Protein 7KCJ (pdb70)

Sequence (360 aa):
THHALRDKWFVSFLPLLTADMVNTDYKGNWQLAAQERTQKLDWITSVEELWSTMNSLPKVHQLGMGSTLIFARNNKEPPSYEAYPNGSRIMINLLKPPTTDAGLELVLAVVMGETAAEKASDGKPVCDVLRIAARPSREHSEQIRVEVWLSDSTRSHAVAEFLAEAMRAKGLAANSYNIAEASFDTHALRDKWFVSFLPLLTADMVNTDYKGNWQLAAQERTQKLDWITSVEELWSTMNSLPKVHQLGMGSTLIFARNNKEPPSYEAYPNGSRIMINLLKPPTTDAGLELVLAVVMGETAPVCDVLRIAARPSREHSEQIRVEVWLSDSTRSHHAVAEFLAEAMRAKGLAANSYNIAEASFD

Foldseek 3Di:
DAWWPAKKWKKKFAADDQVCCCPVVVVDPVVVRQVRIGTDGIDTGPVSVVVVCVVDDHLLPRDARMKIKIFHPDRGDDDLVVAPQKWKKKKKFQAPPSLVVLVVLVCCCQTNDVNVCVQQVRDHFFGMKMKGNDADPVGSRMIMIMTMGSHHVSVVSNQVVSVVVSVVVVDDPVRMDMDIGGPD/DFWFPAKKWKKKAAADDDVCCCPVVVVDVQVVRQVRIGTDGIGTGNVSVVVVCVVDDHQLPRDQRMKIKIFGPDRGPDDLVLAPAKWKKKKKFQAPPCSVLVVSQVCCVQGPDDVHFFGMWMKHNDADPVGSSMIMIMTIGNHHVCQVVVQVVSVVSCVVSDDDPVGMDMDIGGDD

B-factor: mean 41.9, std 10.59, range [23.7, 97.08]

Organism: Leishmania major (NCBI:txid5664)

Nearest PDB structures (foldseek):
  7kcj-assembly3_A  TM=1.005E+00  e=1.047E-41  Leishmania major
  7kcj-assembly3_B  TM=9.544E-01  e=2.339E-35  Leishmania major
  6o7y-assembly1_A  TM=8.662E-01  e=1.809E-22  Trypanosoma cruzi
  6o7z-assembly1_A  TM=8.715E-01  e=2.184E-22  Trypanosoma cruzi
  6o80-assembly1_A  TM=8.673E-01  e=5.959E-22  Trypanosoma cruzi

Solvent-accessible surface area: 17039 Å² total; per-residue (Å²): 123,100,39,7,25,80,84,0,13,0,10,1,27,4,31,30,8,53,52,3,0,88,110,86,26,180,37,69,113,144,70,0,22,79,85,15,16,1,75,17,83,59,4,68,30,32,117,77,6,98,74,21,26,134,80,15,33,136,11,29,14,6,2,33,41,4,22,0,7,0,3,68,79,60,94,92,52,22,55,88,154,66,30,125,107,14,13,44,0,20,2,27,0,31,80,67,96,2,8,74,20,0,17,86,26,1,2,43,10,2,0,9,78,70,28,1,95,156,12,14,128,52,143,40,20,10,17,3,0,54,1,23,1,94,5,31,99,135,55,22,56,32,4,77,0,13,0,4,0,35,40,48,108,96,10,129,48,6,8,71,65,2,17,105,20,2,143,93,92,69,23,54,95,108,2,29,74,47,48,88,40,61,22,166,133,70,38,8,89,76,94,4,7,0,10,3,26,4,26,25,7,51,58,4,0,87,107,84,28,185,35,67,125,130,69,0,11,75,85,21,8,1,70,17,81,62,4,68,27,31,135,77,0,74,75,21,31,125,86,17,30,114,8,24,26,5,3,73,30,4,23,0,4,0,3,40,87,59,108,95,39,21,59,97,152,68,25,136,94,14,12,40,0,35,0,28,0,29,81,39,106,2,9,43,26,0,14,83,27,1,1,36,36,23,2,15,83,118,121,114,13,19,29,2,0,64,0,6,2,77,33,49,237,139,58,45,21,27,4,58,0,9,0,5,0,46,32,33,110,120,13,129,65,28,10,84,115,3,21,96,18,0,135,84,97,64,25,60,95,107,2,33,68,48,40,88,31,87,33,95

Secondary structure (DSSP, 8-state):
--EEEEEEEEEEE-PPPHHHHHHHSTT-HHHHHHHH-EEEEEEEEHHHHHHHHHTS--GGGS-TT-EEEEEET--SPP-GGG-TT-EEEEEEE-STTHHHHHHHHHHHHHHBHHHHHHHSTTS--EEEEEEEE---SS-TT-EEEEEEES-GGGHHHHHHHHHHHHHHTT--GGGEEEEEE---/--EEEEEEEEEEE-PPPHHHHHHHSTT-HHHHHHHHSEEEEEEEEHHHHHHHHHTS--GGGS-TT-EEEEEET--SPP-GGG-TT-EEEEEEE-STTHHHHHHHHHHHHHHB-----EEEEEEEE---SS-TT-EEEEEEES-GGGHHHHHHHHHHHHHHHT--GGGEEEEEE---

InterPro domains:
  IPR001040 Translation Initiation factor eIF- 4e [PF01652] (12-170)
  IPR023398 Translation Initiation factor eIF- 4e-like [G3DSA:3.30.760.10] (1-191)
  IPR023398 Translation Initiation factor eIF- 4e-like [SSF55418] (6-192)

Structure (mmCIF, N/CA/C/O backbone):
data_7KCJ
#
_entry.id   7KCJ
#
_cell.length_a   61.89
_cell.length_b   61.89
_cell.length_c   173.03
_cell.angle_alpha   90
_cell.angle_beta   90
_cell.angle_gamma   120
#
_symmetry.space_group_name_H-M   'P 32 2 1'
#
loop_
_entity.id
_entity.type
_entity.pdbx_description
1 polymer 'Eukaryotic translation initiation factor 4E type 5'
2 water water
#
loop_
_atom_site.group_PDB
_atom_site.id
_atom_site.type_symbol
_atom_site.label_atom_id
_atom_site.label_alt_id
_atom_site.label_comp_id
_atom_site.label_asym_id
_atom_site.label_entity_id
_atom_site.label_seq_id
_atom_site.pdbx_PDB_ins_code
_atom_site.Cartn_x
_atom_site.Cartn_y
_atom_site.Cartn_z
_atom_site.occupancy
_atom_site.B_iso_or_equiv
_atom_site.auth_seq_id
_atom_site.auth_comp_id
_atom_site.auth_asym_id
_atom_site.auth_atom_id
_atom_site.pdbx_PDB_model_num
ATOM 1 N N . THR A 1 11 ? -26.378 10.912 -10.836 1 60.11 9 THR A N 1
ATOM 2 C CA . THR A 1 11 ? -26.495 9.551 -11.37 1 60.24 9 THR A CA 1
ATOM 3 C C . THR A 1 11 ? -25.561 9.41 -12.561 1 59.36 9 THR A C 1
ATOM 4 O O . THR A 1 11 ? -26.005 9.261 -13.703 1 59.8 9 THR A O 1
ATOM 6 N N . HIS A 1 12 ? -24.256 9.496 -12.279 1 57.75 10 HIS A N 1
ATOM 7 C CA A HIS A 1 12 ? -23.211 9.414 -13.293 0.5 57.35 10 HIS A CA 1
ATOM 8 C CA B HIS A 1 12 ? -23.213 9.404 -13.295 0.5 57.21 10 HIS A CA 1
ATOM 9 C C . HIS A 1 12 ? -21.916 8.788 -12.718 1 56.2 10 HIS A C 1
ATOM 10 O O . HIS A 1 12 ? -21.87 8.419 -11.541 1 56.33 10 HIS A O 1
ATOM 23 N N . ALA A 1 13 ? -20.891 8.593 -13.559 1 53.79 11 ALA A N 1
ATOM 24 C CA . ALA A 1 13 ? -19.647 7.962 -13.156 1 51.92 11 ALA A CA 1
ATOM 25 C C . ALA A 1 13 ? -18.5 8.956 -12.903 1 49.7 11 ALA A C 1
ATOM 26 O O . ALA A 1 13 ? -18.54 10.092 -13.364 1 49.56 11 ALA A O 1
ATOM 28 N N . LEU A 1 14 ? -17.491 8.526 -12.138 1 47.71 12 LEU A N 1
ATOM 29 C CA . LEU A 1 14 ? -16.296 9.322 -11.903 1 46.25 12 LEU A CA 1
ATOM 30 C C . LEU A 1 14 ? -15.228 8.817 -12.859 1 45.93 12 LEU A C 1
ATOM 31 O O . LEU A 1 14 ? -15.248 7.631 -13.223 1 46.38 12 LEU A O 1
ATOM 36 N N . ARG A 1 15 ? -14.26 9.685 -13.214 1 44.73 13 ARG A N 1
ATOM 37 C CA . ARG A 1 15 ? -13.156 9.24 -14.057 1 43.91 13 ARG A CA 1
ATOM 38 C C . ARG A 1 15 ? -12.211 8.4 -13.178 1 43.11 13 ARG A C 1
ATOM 39 O O . ARG A 1 15 ? -11.896 8.785 -12.046 1 42.77 13 ARG A O 1
ATOM 47 N N . ASP A 1 16 ? -11.855 7.197 -13.639 1 43.06 14 ASP A N 1
ATOM 48 C CA . ASP A 1 16 ? -11.007 6.274 -12.852 1 43.14 14 ASP A CA 1
ATOM 49 C C . ASP A 1 16 ? -11.626 6.036 -11.427 1 41.52 14 ASP A C 1
ATOM 50 O O . ASP A 1 16 ? -12.801 6.323 -11.25 1 41.81 14 ASP A O 1
ATOM 55 N N . LYS A 1 17 ? -10.87 5.594 -10.43 1 40.03 15 LYS A N 1
ATOM 56 C CA . LYS A 1 17 ? -11.397 5.447 -9.067 1 38.84 15 LYS A CA 1
ATOM 57 C C . LYS A 1 17 ? -10.622 6.363 -8.128 1 37.75 15 LYS A C 1
ATOM 58 O O . LYS A 1 17 ? -9.47 6.708 -8.398 1 38.5 15 LYS A O 1
ATOM 64 N N . TRP A 1 18 ? -11.254 6.765 -7.028 1 35.73 16 TRP A N 1
ATOM 65 C CA . TRP A 1 18 ? -10.649 7.65 -6.047 1 34.45 16 TRP A CA 1
ATOM 66 C C . TRP A 1 18 ? -10.728 6.984 -4.68 1 33.93 16 TRP A C 1
ATOM 67 O O . TRP A 1 18 ? -11.777 6.448 -4.334 1 34.32 16 TRP A O 1
ATOM 78 N N . PHE A 1 19 ? -9.631 6.985 -3.916 1 32.82 17 PHE A N 1
ATOM 79 C CA . PHE A 1 19 ? -9.647 6.43 -2.569 1 32.93 17 PHE A CA 1
ATOM 80 C C . PHE A 1 19 ? -9.92 7.538 -1.557 1 32.57 17 PHE A C 1
ATOM 81 O O . PHE A 1 19 ? -9.281 8.589 -1.591 1 32.99 17 PHE A O 1
ATOM 89 N N . VAL A 1 20 ? -10.861 7.294 -0.65 1 31.91 18 VAL A N 1
ATOM 90 C CA . VAL A 1 20 ? -11.266 8.274 0.352 1 32.17 18 VAL A CA 1
ATOM 91 C C . VAL A 1 20 ? -10.688 7.888 1.712 1 32.47 18 VAL A C 1
ATOM 92 O O . VAL A 1 20 ? -10.75 6.724 2.112 1 32.64 18 VAL A O 1
ATOM 96 N N . SER A 1 21 ? -10.101 8.85 2.402 1 32.1 19 SER A N 1
ATOM 97 C CA . SER A 1 21 ? -9.546 8.624 3.73 1 32.21 19 SER A CA 1
ATOM 98 C C . SER A 1 21 ? -9.732 9.862 4.601 1 31.48 19 SER A C 1
ATOM 99 O O . SER A 1 21 ? -9.866 10.979 4.095 1 30.77 19 SER A O 1
ATOM 102 N N . PHE A 1 22 ? -9.76 9.666 5.909 1 31.13 20 PHE A N 1
ATOM 103 C CA . PHE A 1 22 ? -9.978 10.762 6.841 1 31.33 20 PHE A CA 1
ATOM 104 C C . PHE A 1 22 ? -8.815 10.869 7.808 1 31.37 20 PHE A C 1
ATOM 105 O O . PHE A 1 22 ? -8.546 9.917 8.529 1 31.74 20 PHE A O 1
ATOM 113 N N . LEU A 1 23 ? -8.161 12.013 7.869 1 30.98 21 LEU A N 1
ATOM 114 C CA . LEU A 1 23 ? -7.056 12.232 8.8 1 31.88 21 LEU A CA 1
ATOM 115 C C . LEU A 1 23 ? -7.484 13.239 9.858 1 32.49 21 LEU A C 1
ATOM 116 O O . LEU A 1 23 ? -7.691 14.405 9.548 1 33.05 21 LEU A O 1
ATOM 121 N N . PRO A 1 24 ? -7.662 12.811 11.099 1 32.87 22 PRO A N 1
ATOM 122 C CA . PRO A 1 24 ? -8.065 13.754 12.149 1 33.33 22 PRO A CA 1
ATOM 123 C C . PRO A 1 24 ? -6.927 14.672 12.614 1 33.56 22 PRO A C 1
ATOM 124 O O . PRO A 1 24 ? -5.782 14.532 12.174 1 33.32 22 PRO A O 1
ATOM 128 N N . LEU A 1 25 ? -7.238 15.624 13.508 1 33.2 23 LEU A N 1
ATOM 129 C CA . LEU A 1 25 ? -6.253 16.513 14.127 1 33.54 23 LEU A CA 1
ATOM 130 C C . LEU A 1 25 ? -5.22 15.675 14.875 1 33.58 23 LEU A C 1
ATOM 131 O O . LEU A 1 25 ? -5.609 14.745 15.596 1 33.63 23 LEU A O 1
ATOM 136 N N . LEU A 1 26 ? -3.923 15.958 14.661 1 33.26 24 LEU A N 1
ATOM 137 C CA . LEU A 1 26 ? -2.868 15.246 15.362 1 34.39 24 LEU A CA 1
ATOM 138 C C . LEU A 1 26 ? -2.464 16.068 16.577 1 34.46 24 LEU A C 1
ATOM 139 O O . LEU A 1 26 ? -2.156 17.26 16.457 1 34.12 24 LEU A O 1
ATOM 144 N N . THR A 1 27 ? -2.506 15.447 17.749 1 33.94 25 THR A N 1
ATOM 145 C CA . THR A 1 27 ? -2.165 16.126 18.98 1 33.8 25 THR A CA 1
ATOM 146 C C . THR A 1 27 ? -0.745 15.743 19.418 1 33.89 25 THR A C 1
ATOM 147 O O . THR A 1 27 ? -0.297 14.611 19.211 1 33.86 25 THR A O 1
ATOM 151 N N . ALA A 1 28 ? -0.035 16.717 20.005 1 33.31 26 ALA A N 1
ATOM 152 C CA . ALA A 1 28 ? 1.385 16.613 20.367 1 33.54 26 ALA A CA 1
ATOM 153 C C . ALA A 1 28 ? 1.791 15.467 21.276 1 33.77 26 ALA A C 1
ATOM 154 O O . ALA A 1 28 ? 2.799 14.817 20.961 1 34.05 26 ALA A O 1
ATOM 156 N N . ASP A 1 29 ? 1.102 15.239 22.416 1 33.44 27 ASP A N 1
ATOM 157 C CA . ASP A 1 29 ? 1.531 14.169 23.342 1 34.68 27 ASP A CA 1
ATOM 158 C C . ASP A 1 29 ? 1.503 12.801 22.683 1 34.99 27 ASP A C 1
ATOM 159 O O . ASP A 1 29 ? 2.405 11.997 22.9 1 35.7 27 ASP A O 1
ATOM 164 N N . MET A 1 30 ? 0.513 12.569 21.835 1 34.56 28 MET A N 1
ATOM 165 C CA . MET A 1 30 ? 0.41 11.303 21.127 1 35.62 28 MET A CA 1
ATOM 166 C C . MET A 1 30 ? 1.577 11.132 20.141 1 35.6 28 MET A C 1
ATOM 167 O O . MET A 1 30 ? 2.14 10.039 20.037 1 35.38 28 MET A O 1
ATOM 172 N N . VAL A 1 31 ? 1.918 12.186 19.392 1 35.55 29 VAL A N 1
ATOM 173 C CA . VAL A 1 31 ? 3.01 12.119 18.426 1 36.48 29 VAL A CA 1
ATOM 174 C C . VAL A 1 31 ? 4.316 11.829 19.144 1 37.45 29 VAL A C 1
ATOM 175 O O . VAL A 1 31 ? 5.013 10.889 18.776 1 36.91 29 VAL A O 1
ATOM 179 N N . ASN A 1 32 ? 4.591 12.582 20.225 1 38.42 30 ASN A N 1
ATOM 180 C CA . ASN A 1 32 ? 5.819 12.418 20.999 1 39.39 30 ASN A CA 1
ATOM 181 C C . ASN A 1 32 ? 5.923 11.058 21.69 1 39.74 30 ASN A C 1
ATOM 182 O O . ASN A 1 32 ? 6.975 10.426 21.634 1 39.49 30 ASN A O 1
ATOM 187 N N . THR A 1 33 ? 4.845 10.6 22.342 1 40 31 THR A N 1
ATOM 188 C CA . THR A 1 33 ? 4.904 9.341 23.099 1 40.6 31 THR A CA 1
ATOM 189 C C . THR A 1 33 ? 4.756 8.083 22.227 1 40.36 31 THR A C 1
ATOM 190 O O . THR A 1 33 ? 5.518 7.14 22.404 1 40.57 31 THR A O 1
ATOM 194 N N . ASP A 1 34 ? 3.811 8.058 21.29 1 40.13 32 ASP A N 1
ATOM 195 C CA . ASP A 1 34 ? 3.573 6.873 20.456 1 40.12 32 ASP A CA 1
ATOM 196 C C . ASP A 1 34 ? 4.373 6.815 19.153 1 39.95 32 ASP A C 1
ATOM 197 O O . ASP A 1 34 ? 4.571 5.722 18.619 1 39.81 32 ASP A O 1
ATOM 202 N N . TYR A 1 35 ? 4.752 7.966 18.595 1 38.8 33 TYR A N 1
ATOM 203 C CA . TYR A 1 35 ? 5.422 8.021 17.291 1 38.17 33 TYR A CA 1
ATOM 204 C C . TYR A 1 35 ? 6.77 8.724 17.311 1 38.06 33 TYR A C 1
ATOM 205 O O . TYR A 1 35 ? 7.189 9.261 16.279 1 37.71 33 TYR A O 1
ATOM 214 N N . LYS A 1 36 ? 7.411 8.768 18.498 1 38.23 34 LYS A N 1
ATOM 215 C CA . LYS A 1 36 ? 8.736 9.326 18.741 1 39.03 34 LYS A CA 1
ATOM 216 C C . LYS A 1 36 ? 8.957 10.735 18.165 1 38.48 34 LYS A C 1
ATOM 217 O O . LYS A 1 36 ? 10.046 11.032 17.673 1 37.74 34 LYS A O 1
ATOM 223 N N . GLY A 1 37 ? 7.929 11.581 18.218 1 37.95 35 GLY A N 1
ATOM 224 C CA . GLY A 1 37 ? 8.009 12.957 17.721 1 38.2 35 GLY A CA 1
ATOM 225 C C . GLY A 1 37 ? 7.988 13.107 16.217 1 38.44 35 GLY A C 1
ATOM 226 O O . GLY A 1 37 ? 8.31 14.176 15.691 1 39.04 35 GLY A O 1
ATOM 227 N N . ASN A 1 38 ? 7.585 12.053 15.521 1 37.78 36 ASN A N 1
ATOM 228 C CA . ASN A 1 38 ? 7.552 12.054 14.069 1 37.2 36 ASN A CA 1
ATOM 229 C C . ASN A 1 38 ? 6.119 12.276 13.592 1 36.91 36 ASN A C 1
ATOM 230 O O . ASN A 1 38 ? 5.307 11.353 13.627 1 36.47 36 ASN A O 1
ATOM 235 N N . TRP A 1 39 ? 5.827 13.484 13.098 1 36.61 37 TRP A N 1
ATOM 236 C CA . TRP A 1 39 ? 4.503 13.866 12.646 1 36.68 37 TRP A CA 1
ATOM 237 C C . TRP A 1 39 ? 4.067 13.226 11.34 1 37.7 37 TRP A C 1
ATOM 238 O O . TRP A 1 39 ? 2.859 13.095 11.107 1 37.77 37 TRP A O 1
ATOM 249 N N . GLN A 1 40 ? 5.012 12.861 10.485 1 37.76 38 GLN A N 1
ATOM 250 C CA . GLN A 1 40 ? 4.678 12.203 9.223 1 38.05 38 GLN A CA 1
ATOM 251 C C . GLN A 1 40 ? 4.309 10.74 9.51 1 37.82 38 GLN A C 1
ATOM 252 O O . GLN A 1 40 ? 3.336 10.229 8.939 1 38.13 38 GLN A O 1
ATOM 258 N N . LEU A 1 41 ? 5.04 10.082 10.437 1 36.77 39 LEU A N 1
ATOM 259 C CA . LEU A 1 41 ? 4.723 8.715 10.857 1 37.25 39 LEU A CA 1
ATOM 260 C C . LEU A 1 41 ? 3.349 8.729 11.557 1 37.35 39 LEU A C 1
ATOM 261 O O . LEU A 1 41 ? 2.489 7.922 11.226 1 38.04 39 LEU A O 1
ATOM 266 N N . ALA A 1 42 ? 3.101 9.702 12.451 1 36.36 40 ALA A N 1
ATOM 267 C CA . ALA A 1 42 ? 1.795 9.824 13.12 1 36.02 40 ALA A CA 1
ATOM 268 C C . ALA A 1 42 ? 0.655 9.947 12.105 1 35.6 40 ALA A C 1
ATOM 269 O O . ALA A 1 42 ? -0.366 9.296 12.266 1 35.45 40 ALA A O 1
ATOM 271 N N . ALA A 1 43 ? 0.866 10.733 11.037 1 35.63 41 ALA A N 1
ATOM 272 C CA . ALA A 1 43 ? -0.119 10.903 9.972 1 35.88 41 ALA A CA 1
ATOM 273 C C . ALA A 1 43 ? -0.423 9.601 9.253 1 36.45 41 ALA A C 1
ATOM 274 O O . ALA A 1 43 ? -1.596 9.292 9.016 1 37.09 41 ALA A O 1
ATOM 276 N N . GLN A 1 44 ? 0.618 8.828 8.932 1 36.08 42 GLN A N 1
ATOM 277 C CA . GLN A 1 44 ? 0.499 7.541 8.273 1 36.76 42 GLN A CA 1
ATOM 278 C C . GLN A 1 44 ? -0.313 6.588 9.138 1 37.34 42 GLN A C 1
ATOM 279 O O . GLN A 1 44 ? -1.21 5.913 8.636 1 38.07 42 GLN A O 1
ATOM 285 N N . GLU A 1 45 ? -0.018 6.546 10.439 1 36.72 43 GLU A N 1
ATOM 286 C CA . GLU A 1 45 ? -0.702 5.619 11.341 1 37.27 43 GLU A CA 1
ATOM 287 C C . GLU A 1 45 ? -2.094 6.06 11.79 1 37.16 43 GLU A C 1
ATOM 288 O O . GLU A 1 45 ? -2.925 5.191 12.092 1 38.21 43 GLU A O 1
ATOM 294 N N . ARG A 1 46 ? -2.336 7.378 11.909 1 35.38 44 ARG A N 1
ATOM 295 C CA . ARG A 1 46 ? -3.619 7.834 12.401 1 34.86 44 ARG A CA 1
ATOM 296 C C . ARG A 1 46 ? -4.612 8.173 11.308 1 34.52 44 ARG A C 1
ATOM 297 O O . ARG A 1 46 ? -5.756 8.47 11.644 1 34.88 44 ARG A O 1
ATOM 305 N N . THR A 1 47 ? -4.262 7.98 10.034 1 33.65 45 THR A N 1
ATOM 306 C CA . THR A 1 47 ? -5.193 8.121 8.929 1 33.73 45 THR A CA 1
ATOM 307 C C . THR A 1 47 ? -6.229 6.97 9.06 1 34.19 45 THR A C 1
ATOM 308 O O . THR A 1 47 ? -5.862 5.842 9.436 1 33.94 45 THR A O 1
ATOM 312 N N . GLN A 1 48 ? -7.523 7.274 8.827 1 33.8 46 GLN A N 1
ATOM 313 C CA . GLN A 1 48 ? -8.584 6.29 8.893 1 33.68 46 GLN A CA 1
ATOM 314 C C . GLN A 1 48 ? -9.048 6.083 7.464 1 35.05 46 GLN A C 1
ATOM 315 O O . GLN A 1 48 ? -9.585 7.006 6.868 1 35.72 46 GLN A O 1
ATOM 321 N N . LYS A 1 49 ? -8.781 4.907 6.888 1 35.18 47 LYS A N 1
ATOM 322 C CA . LYS A 1 49 ? -9.17 4.628 5.506 1 35 47 LYS A CA 1
ATOM 323 C C . LYS A 1 49 ? -10.646 4.352 5.37 1 33.81 47 LYS A C 1
ATOM 324 O O . LYS A 1 49 ? -11.232 3.669 6.207 1 32.35 47 LYS A O 1
ATOM 330 N N . LEU A 1 50 ? -11.246 4.873 4.293 1 33.96 48 LEU A N 1
ATOM 331 C CA . LEU A 1 50 ? -12.644 4.585 4.019 1 34.5 48 LEU A CA 1
ATOM 332 C C . LEU A 1 50 ? -12.609 3.518 2.907 1 35.01 48 LEU A C 1
ATOM 333 O O . LEU A 1 50 ? -12.256 2.389 3.219 1 35.1 48 LEU A O 1
ATOM 338 N N . ASP A 1 51 ? -12.829 3.86 1.628 1 35.03 49 ASP A N 1
ATOM 339 C CA . ASP A 1 51 ? -12.805 2.888 0.537 1 35.3 49 ASP A CA 1
ATOM 340 C C . ASP A 1 51 ? -12.762 3.615 -0.832 1 34.99 49 ASP A C 1
ATOM 341 O O . ASP A 1 51 ? -12.852 4.846 -0.892 1 35.19 49 ASP A O 1
ATOM 346 N N . TRP A 1 52 ? -12.644 2.85 -1.923 1 34.38 50 TRP A N 1
ATOM 347 C CA . TRP A 1 52 ? -12.657 3.383 -3.274 1 34.95 50 TRP A CA 1
ATOM 348 C C . TRP A 1 52 ? -14.053 3.852 -3.64 1 35.67 50 TRP A C 1
ATOM 349 O O . TRP A 1 52 ? -15.035 3.214 -3.258 1 36.99 50 TRP A O 1
ATOM 360 N N . ILE A 1 53 ? -14.141 4.893 -4.468 1 34.84 51 ILE A N 1
ATOM 361 C CA . ILE A 1 53 ? -15.401 5.349 -5.012 1 35.32 51 ILE A CA 1
ATOM 362 C C . ILE A 1 53 ? -15.252 5.443 -6.548 1 36.56 51 ILE A C 1
ATOM 363 O O . ILE A 1 53 ? -14.229 5.912 -7.053 1 36.35 51 ILE A O 1
ATOM 368 N N . THR A 1 54 ? -16.233 4.911 -7.288 1 36.83 52 THR A N 1
ATOM 369 C CA . THR A 1 54 ? -16.216 4.914 -8.751 1 37.66 52 THR A CA 1
ATOM 370 C C . THR A 1 54 ? -17.426 5.626 -9.372 1 37.57 52 THR A C 1
ATOM 371 O O . THR A 1 54 ? -17.511 5.724 -10.594 1 38.21 52 THR A O 1
ATOM 375 N N . SER A 1 55 ? -18.371 6.087 -8.554 1 36.96 53 SER A N 1
ATOM 376 C CA . SER A 1 55 ? -19.593 6.698 -9.044 1 37.13 53 SER A CA 1
ATOM 377 C C . SER A 1 55 ? -20.033 7.847 -8.159 1 36.96 53 SER A C 1
ATOM 378 O O . SER A 1 55 ? -19.589 7.957 -7.012 1 36.42 53 SER A O 1
ATOM 381 N N . VAL A 1 56 ? -20.912 8.705 -8.695 1 37.18 54 VAL A N 1
ATOM 382 C CA . VAL A 1 56 ? -21.467 9.838 -7.964 1 37.7 54 VAL A CA 1
ATOM 383 C C . VAL A 1 56 ? -22.296 9.336 -6.762 1 37.5 54 VAL A C 1
ATOM 384 O O . VAL A 1 56 ? -22.256 9.948 -5.691 1 37.57 54 VAL A O 1
ATOM 388 N N . GLU A 1 57 ? -22.989 8.186 -6.915 1 36.94 55 GLU A N 1
ATOM 389 C CA . GLU A 1 57 ? -23.775 7.628 -5.815 1 37.12 55 GLU A CA 1
ATOM 390 C C . GLU A 1 57 ? -22.87 7.145 -4.691 1 36.1 55 GLU A C 1
ATOM 391 O O . GLU A 1 57 ? -23.193 7.354 -3.528 1 36.62 55 GLU A O 1
ATOM 397 N N . GLU A 1 58 ? -21.722 6.542 -5.03 1 34.41 56 GLU A N 1
ATOM 398 C CA . GLU A 1 58 ? -20.745 6.111 -4.039 1 32.83 56 GLU A CA 1
ATOM 399 C C . GLU A 1 58 ? -20.098 7.328 -3.355 1 32.08 56 GLU A C 1
ATOM 400 O O . GLU A 1 58 ? -19.815 7.278 -2.158 1 32.18 56 GLU A O 1
ATOM 406 N N . LEU A 1 59 ? -19.884 8.413 -4.1 1 31.26 57 LEU A N 1
ATOM 407 C CA . LEU A 1 59 ? -19.345 9.644 -3.547 1 31.51 57 LEU A CA 1
ATOM 408 C C . LEU A 1 59 ? -20.33 10.234 -2.509 1 32.45 57 LEU A C 1
ATOM 409 O O . LEU A 1 59 ? -19.914 10.514 -1.39 1 31.92 57 LEU A O 1
ATOM 414 N N . TRP A 1 60 ? -21.604 10.44 -2.87 1 33.69 58 TRP A N 1
ATOM 415 C CA . TRP A 1 60 ? -22.551 11.046 -1.939 1 35.98 58 TRP A CA 1
ATOM 416 C C . TRP A 1 60 ? -22.919 10.099 -0.779 1 35.46 58 TRP A C 1
ATOM 417 O O . TRP A 1 60 ? -23.177 10.594 0.321 1 35.84 58 TRP A O 1
ATOM 428 N N . SER A 1 61 ? -22.857 8.761 -0.987 1 33.94 59 SER A N 1
ATOM 429 C CA . SER A 1 61 ? -23.08 7.812 0.117 1 33.15 59 SER A CA 1
ATOM 430 C C . SER A 1 61 ? -21.936 7.927 1.115 1 33.07 59 SER A C 1
ATOM 431 O O . SER A 1 61 ? -22.179 7.855 2.315 1 33 59 SER A O 1
ATOM 434 N N . THR A 1 62 ? -20.681 8.103 0.624 1 32.91 60 THR A N 1
ATOM 435 C CA . THR A 1 62 ? -19.502 8.294 1.473 1 33.19 60 THR A CA 1
ATOM 436 C C . THR A 1 62 ? -19.652 9.592 2.279 1 34.07 60 THR A C 1
ATOM 437 O O . THR A 1 62 ? -19.441 9.587 3.49 1 34.54 60 THR A O 1
ATOM 441 N N . MET A 1 63 ? -20.046 10.692 1.618 1 33.9 61 MET A N 1
ATOM 442 C CA . MET A 1 63 ? -20.23 11.989 2.272 1 34.44 61 MET A CA 1
ATOM 443 C C . MET A 1 63 ? -21.344 11.948 3.308 1 35.96 61 MET A C 1
ATOM 444 O O . MET A 1 63 ? -21.226 12.602 4.343 1 36.87 61 MET A O 1
ATOM 449 N N . ASN A 1 64 ? -22.439 11.21 3.027 1 35.72 62 ASN A N 1
ATOM 450 C CA . ASN A 1 64 ? -23.598 11.085 3.935 1 36.36 62 ASN A CA 1
ATOM 451 C C . ASN A 1 64 ? -23.298 10.223 5.149 1 36.11 62 ASN A C 1
ATOM 452 O O . ASN A 1 64 ? -23.99 10.355 6.15 1 35.65 62 ASN A O 1
ATOM 457 N N . SER A 1 65 ? -22.272 9.352 5.09 1 35.88 63 SER A N 1
ATOM 458 C CA . SER A 1 65 ? -21.903 8.532 6.253 1 36.09 63 SER A CA 1
ATOM 459 C C . SER A 1 65 ? -21.111 9.341 7.322 1 37.03 63 SER A C 1
ATOM 460 O O . SER A 1 65 ? -20.848 8.838 8.418 1 37.93 63 SER A O 1
ATOM 463 N N . LEU A 1 66 ? -20.669 10.547 6.971 1 36.57 64 LEU A N 1
ATOM 464 C CA . LEU A 1 66 ? -19.852 11.39 7.831 1 37.05 64 LEU A CA 1
ATOM 465 C C . LEU A 1 66 ? -20.645 12.608 8.272 1 37.82 64 LEU A C 1
ATOM 466 O O . LEU A 1 66 ? -21.576 13.021 7.579 1 38.25 64 LEU A O 1
ATOM 471 N N . PRO A 1 67 ? -20.235 13.288 9.362 1 37.48 65 PRO A N 1
ATOM 472 C CA . PRO A 1 67 ? -20.851 14.596 9.671 1 37.47 65 PRO A CA 1
ATOM 473 C C . PRO A 1 67 ? -20.596 15.569 8.502 1 36.86 65 PRO A C 1
ATOM 474 O O . PRO A 1 67 ? -19.762 15.295 7.612 1 36.06 65 PRO A O 1
ATOM 478 N N . LYS A 1 68 ? -21.294 16.718 8.476 1 36.94 66 LYS A N 1
ATOM 479 C CA . LYS A 1 68 ? -21.053 17.731 7.42 1 37.67 66 LYS A CA 1
ATOM 480 C C . LYS A 1 68 ? -19.578 18.174 7.451 1 37.31 66 LYS A C 1
ATOM 481 O O . LYS A 1 68 ? -18.972 18.124 8.518 1 36.96 66 LYS A O 1
ATOM 487 N N . VAL A 1 69 ? -18.969 18.514 6.295 1 37.25 67 VAL A N 1
ATOM 488 C CA . VAL A 1 69 ? -17.552 18.894 6.24 1 37.9 67 VAL A CA 1
ATOM 489 C C . VAL A 1 69 ? -17.145 19.922 7.306 1 37.49 67 VAL A C 1
ATOM 490 O O . VAL A 1 69 ? -16.133 19.709 7.973 1 37.26 67 VAL A O 1
ATOM 494 N N . HIS A 1 70 ? -17.945 20.994 7.5 1 37.17 68 HIS A N 1
ATOM 495 C CA . HIS A 1 70 ? -17.623 22.007 8.511 1 37.11 68 HIS A CA 1
ATOM 496 C C . HIS A 1 70 ? -17.587 21.454 9.927 1 37.1 68 HIS A C 1
ATOM 497 O O . HIS A 1 70 ? -16.926 22.024 10.798 1 37.81 68 HIS A O 1
ATOM 504 N N . GLN A 1 71 ? -18.231 20.315 10.156 1 36.56 69 GLN A N 1
ATOM 505 C CA . GLN A 1 71 ? -18.248 19.639 11.451 1 36.7 69 GLN A CA 1
ATOM 506 C C . GLN A 1 71 ? -17.196 18.596 11.63 1 36.92 69 GLN A C 1
ATOM 507 O O . GLN A 1 71 ? -17.145 18.008 12.711 1 37.84 69 GLN A O 1
ATOM 513 N N . LEU A 1 72 ? -16.364 18.318 10.6 1 36.49 70 LEU A N 1
ATOM 514 C CA . LEU A 1 72 ? -15.333 17.297 10.72 1 37.03 70 LEU A CA 1
ATOM 515 C C . LEU A 1 72 ? -14.265 17.616 11.766 1 37.8 70 LEU A C 1
ATOM 516 O O . LEU A 1 72 ? -13.673 16.689 12.333 1 38.19 70 LEU A O 1
ATOM 521 N N . GLY A 1 73 ? -14.029 18.894 12.019 1 37.08 71 GLY A N 1
ATOM 522 C CA . GLY A 1 73 ? -13.054 19.287 13.031 1 37.4 71 GLY A CA 1
ATOM 523 C C . GLY A 1 73 ? -11.868 20.027 12.478 1 36.97 71 GLY A C 1
ATOM 524 O O . GLY A 1 73 ? -11.257 19.592 11.508 1 36.44 71 GLY A O 1
ATOM 525 N N . MET A 1 74 ? -11.558 21.16 13.106 1 37.18 72 MET A N 1
ATOM 526 C CA . MET A 1 74 ? -10.425 22.017 12.788 1 37.23 72 MET A CA 1
ATOM 527 C C . MET A 1 74 ? -9.151 21.183 12.946 1 37.07 72 MET A C 1
ATOM 528 O O . MET A 1 74 ? -8.965 20.529 13.97 1 37.8 72 MET A O 1
ATOM 533 N N . GLY A 1 75 ? -8.351 21.147 11.902 1 35.96 73 GLY A N 1
ATOM 534 C CA . GLY A 1 75 ? -7.132 20.352 11.914 1 35.58 73 GLY A CA 1
ATOM 535 C C . GLY A 1 75 ? -7.265 19.046 11.159 1 34.51 73 GLY A C 1
ATOM 536 O O . GLY A 1 75 ? -6.251 18.418 10.843 1 34.02 73 GLY A O 1
ATOM 537 N N . SER A 1 76 ? -8.506 18.592 10.901 1 33.58 74 SER A N 1
ATOM 538 C CA . SER A 1 76 ? -8.71 17.361 10.156 1 33.3 74 SER A CA 1
ATOM 539 C C . SER A 1 76 ? -8.694 17.595 8.628 1 33.11 74 SER A C 1
ATOM 540 O O . SER A 1 76 ? -8.743 18.735 8.151 1 32.7 74 SER A O 1
ATOM 543 N N . THR A 1 77 ? -8.632 16.501 7.865 1 32.98 75 THR A N 1
ATOM 544 C CA . THR A 1 77 ? -8.612 16.549 6.413 1 32.52 75 THR A CA 1
ATOM 545 C C . THR A 1 77 ? -9.31 15.325 5.855 1 31.71 75 THR A C 1
ATOM 546 O O . THR A 1 77 ? -9.001 14.203 6.253 1 31.93 75 THR A O 1
ATOM 550 N N . LEU A 1 78 ? -10.254 15.53 4.948 1 30.86 76 LEU A N 1
ATOM 551 C CA . LEU A 1 78 ? -10.932 14.462 4.22 1 30.09 76 LEU A CA 1
ATOM 552 C C . LEU A 1 78 ? -10.206 14.429 2.881 1 29.63 76 LEU A C 1
ATOM 553 O O . LEU A 1 78 ? -10.13 15.451 2.221 1 29.67 76 LEU A O 1
ATOM 558 N N . ILE A 1 79 ? -9.594 13.313 2.527 1 29.12 77 ILE A N 1
ATOM 559 C CA . ILE A 1 79 ? -8.745 13.211 1.335 1 29.68 77 ILE A CA 1
ATOM 560 C C . ILE A 1 79 ? -9.304 12.292 0.246 1 30.86 77 ILE A C 1
ATOM 561 O O . ILE A 1 79 ? -9.779 11.197 0.551 1 31.7 77 ILE A O 1
ATOM 566 N N . PHE A 1 80 ? -9.223 12.721 -1.024 1 30.58 78 PHE A N 1
ATOM 567 C CA . PHE A 1 80 ? -9.638 11.925 -2.178 1 30.69 78 PHE A CA 1
ATOM 568 C C . PHE A 1 80 ? -8.426 11.833 -3.102 1 30.67 78 PHE A C 1
ATOM 569 O O . PHE A 1 80 ? -7.932 12.873 -3.563 1 31 78 PHE A O 1
ATOM 577 N N . ALA A 1 81 ? -7.947 10.61 -3.392 1 29.63 79 ALA A N 1
ATOM 578 C CA . ALA A 1 81 ? -6.796 10.462 -4.28 1 30.3 79 ALA A CA 1
ATOM 579 C C . ALA A 1 81 ? -7.115 9.53 -5.421 1 31.39 79 ALA A C 1
ATOM 580 O O . ALA A 1 81 ? -7.517 8.394 -5.18 1 31.65 79 ALA A O 1
ATOM 582 N N . ARG A 1 82 ? -6.896 9.983 -6.656 1 31.42 80 ARG A N 1
ATOM 583 C CA . ARG A 1 82 ? -7.156 9.147 -7.808 1 32.99 80 ARG A CA 1
ATOM 584 C C . ARG A 1 82 ? -6.135 8.003 -7.909 1 33.66 80 ARG A C 1
ATOM 585 O O . ARG A 1 82 ? -4.93 8.254 -7.923 1 33.24 80 ARG A O 1
ATOM 593 N N . ASN A 1 83 ? -6.625 6.746 -7.936 1 34.77 81 ASN A N 1
ATOM 594 C CA . ASN A 1 83 ? -5.834 5.513 -8.062 1 36.19 81 ASN A CA 1
ATOM 595 C C . ASN A 1 83 ? -4.769 5.294 -6.982 1 36.78 81 ASN A C 1
ATOM 596 O O . ASN A 1 83 ? -3.815 4.557 -7.237 1 37.02 81 ASN A O 1
ATOM 601 N N . ASN A 1 84 ? -4.918 5.887 -5.79 1 36.94 82 ASN A N 1
ATOM 602 C CA . ASN A 1 84 ? -3.892 5.726 -4.76 1 37.54 82 ASN A CA 1
ATOM 603 C C . ASN A 1 84 ? -4.519 5.585 -3.389 1 37.85 82 ASN A C 1
ATOM 604 O O . ASN A 1 84 ? -5.179 6.521 -2.922 1 37.58 82 ASN A O 1
ATOM 609 N N . LYS A 1 85 ? -4.345 4.409 -2.75 1 37.6 83 LYS A N 1
ATOM 610 C CA . LYS A 1 85 ? -4.914 4.212 -1.425 1 38.21 83 LYS A CA 1
ATOM 611 C C . LYS A 1 85 ? -3.956 4.572 -0.285 1 39.12 83 LYS A C 1
ATOM 612 O O . LYS A 1 85 ? -4.351 4.461 0.877 1 39.08 83 LYS A O 1
ATOM 618 N N . GLU A 1 86 ? -2.732 5.049 -0.597 1 39.97 84 GLU A N 1
ATOM 619 C CA . GLU A 1 86 ? -1.75 5.479 0.401 1 41.44 84 GLU A CA 1
ATOM 620 C C . GLU A 1 86 ? -1.856 6.996 0.633 1 43.24 84 GLU A C 1
ATOM 621 O O . GLU A 1 86 ? -2.36 7.714 -0.241 1 43.55 84 GLU A O 1
ATOM 627 N N . PRO A 1 87 ? -1.328 7.533 1.759 1 44.21 85 PRO A N 1
ATOM 628 C CA . PRO A 1 87 ? -1.388 8.992 1.967 1 44.95 85 PRO A CA 1
ATOM 629 C C . PRO A 1 87 ? -0.71 9.745 0.834 1 45.4 85 PRO A C 1
ATOM 630 O O . PRO A 1 87 ? 0.408 9.41 0.472 1 44.83 85 PRO A O 1
ATOM 634 N N . PRO A 1 88 ? -1.425 10.669 0.174 1 46.22 86 PRO A N 1
ATOM 635 C CA . PRO A 1 88 ? -0.801 11.388 -0.958 1 46.3 86 PRO A CA 1
ATOM 636 C C . PRO A 1 88 ? 0.285 12.356 -0.503 1 46.08 86 PRO A C 1
ATOM 637 O O . PRO A 1 88 ? 0.218 12.901 0.591 1 46.05 86 PRO A O 1
ATOM 641 N N . SER A 1 89 ? 1.303 12.533 -1.333 1 46.02 87 SER A N 1
ATOM 642 C CA . SER A 1 89 ? 2.443 13.382 -1.033 1 46.58 87 SER A CA 1
ATOM 643 C C . SER A 1 89 ? 2.658 14.435 -2.122 1 47.13 87 SER A C 1
ATOM 644 O O . SER A 1 89 ? 2.439 14.139 -3.293 1 47.28 87 SER A O 1
ATOM 647 N N . TYR A 1 90 ? 3.177 15.626 -1.733 1 47.51 88 TYR A N 1
ATOM 648 C CA . TYR A 1 90 ? 3.542 16.738 -2.645 1 48.77 88 TYR A CA 1
ATOM 649 C C . TYR A 1 90 ? 4.6 16.282 -3.667 1 47.73 88 TYR A C 1
ATOM 650 O O . TYR A 1 90 ? 4.668 16.79 -4.777 1 47.24 88 TYR A O 1
ATOM 659 N N . GLU A 1 91 ? 5.476 15.387 -3.231 1 47.79 89 GLU A N 1
ATOM 660 C CA . GLU A 1 91 ? 6.613 14.807 -3.937 1 48.46 89 GLU A CA 1
ATOM 661 C C . GLU A 1 91 ? 6.2 14.033 -5.18 1 48.08 89 GLU A C 1
ATOM 662 O O . GLU A 1 91 ? 7.034 13.839 -6.044 1 47.74 89 GLU A O 1
ATOM 668 N N . ALA A 1 92 ? 4.939 13.582 -5.275 1 48.23 90 ALA A N 1
ATOM 669 C CA . ALA A 1 92 ? 4.426 12.857 -6.431 1 49.28 90 ALA A CA 1
ATOM 670 C C . ALA A 1 92 ? 4.333 13.731 -7.676 1 50.24 90 ALA A C 1
ATOM 671 O O . ALA A 1 92 ? 4.215 13.196 -8.774 1 50.89 90 ALA A O 1
ATOM 673 N N . TYR A 1 93 ? 4.348 15.067 -7.52 1 50.39 91 TYR A N 1
ATOM 674 C CA . TYR A 1 93 ? 4.226 15.965 -8.664 1 51.34 91 TYR A CA 1
ATOM 675 C C . TYR A 1 93 ? 5.383 16.933 -8.718 1 50.54 91 TYR A C 1
ATOM 676 O O . TYR A 1 93 ? 5.268 18.049 -8.215 1 50.98 91 TYR A O 1
ATOM 685 N N . PRO A 1 94 ? 6.501 16.545 -9.334 1 48.8 92 PRO A N 1
ATOM 686 C CA . PRO A 1 94 ? 7.626 17.493 -9.444 1 47.96 92 PRO A CA 1
ATOM 687 C C . PRO A 1 94 ? 7.269 18.722 -10.298 1 46.84 92 PRO A C 1
ATOM 688 O O . PRO A 1 94 ? 7.879 19.776 -10.15 1 47.07 92 PRO A O 1
ATOM 692 N N . ASN A 1 95 ? 6.275 18.563 -11.201 1 45.64 93 ASN A N 1
ATOM 693 C CA . ASN A 1 95 ? 5.79 19.581 -12.139 1 45.21 93 ASN A CA 1
ATOM 694 C C . ASN A 1 95 ? 4.44 20.197 -11.732 1 43.14 93 ASN A C 1
ATOM 695 O O . ASN A 1 95 ? 3.861 20.942 -12.515 1 42.73 93 ASN A O 1
ATOM 700 N N . GLY A 1 96 ? 3.948 19.877 -10.546 1 41.79 94 GLY A N 1
ATOM 701 C CA . GLY A 1 96 ? 2.614 20.273 -10.14 1 41.12 94 GLY A CA 1
ATOM 702 C C . GLY A 1 96 ? 2.503 21.502 -9.276 1 39.9 94 GLY A C 1
ATOM 703 O O . GLY A 1 96 ? 3.501 22.124 -8.907 1 40 94 GLY A O 1
ATOM 704 N N . SER A 1 97 ? 1.272 21.851 -8.934 1 38.38 95 SER A N 1
ATOM 705 C CA . SER A 1 97 ? 0.984 22.975 -8.053 1 37.68 95 SER A CA 1
ATOM 706 C C . SER A 1 97 ? -0.434 22.807 -7.449 1 38.42 95 SER A C 1
ATOM 707 O O . SER A 1 97 ? -1.055 21.751 -7.641 1 38.01 95 SER A O 1
ATOM 710 N N . ARG A 1 98 ? -0.924 23.801 -6.681 1 38.45 96 ARG A N 1
ATOM 711 C CA . ARG A 1 98 ? -2.219 23.658 -6.039 1 38.75 96 ARG A CA 1
ATOM 712 C C . ARG A 1 98 ? -3.114 24.88 -6.142 1 37.8 96 ARG A C 1
ATOM 713 O O . ARG A 1 98 ? -2.641 25.99 -6.386 1 37.14 96 ARG A O 1
ATOM 721 N N . ILE A 1 99 ? -4.427 24.654 -5.974 1 37.51 97 ILE A N 1
ATOM 722 C CA . ILE A 1 99 ? -5.431 25.711 -5.965 1 37.85 97 ILE A CA 1
ATOM 723 C C . ILE A 1 99 ? -6.184 25.605 -4.646 1 38.47 97 ILE A C 1
ATOM 724 O O . ILE A 1 99 ? -6.662 24.525 -4.296 1 38.75 97 ILE A O 1
ATOM 729 N N . MET A 1 100 ? -6.24 26.7 -3.877 1 38.69 98 MET A N 1
ATOM 730 C CA . MET A 1 100 ? -6.984 26.713 -2.616 1 38.93 98 MET A CA 1
ATOM 731 C C . MET A 1 100 ? -8.244 27.501 -2.805 1 37.81 98 MET A C 1
ATOM 732 O O . MET A 1 100 ? -8.202 28.612 -3.331 1 37.3 98 MET A O 1
ATOM 737 N N . ILE A 1 101 ? -9.37 26.918 -2.417 1 37.08 99 ILE A N 1
ATOM 738 C CA . ILE A 1 101 ? -10.672 27.571 -2.483 1 36.65 99 ILE A CA 1
ATOM 739 C C . ILE A 1 101 ? -11.237 27.616 -1.067 1 35.57 99 ILE A C 1
ATOM 740 O O . ILE A 1 101 ? -11.542 26.56 -0.504 1 35.38 99 ILE A O 1
ATOM 745 N N . ASN A 1 102 ? -11.379 28.813 -0.488 1 34.2 100 ASN A N 1
ATOM 746 C CA . ASN A 1 102 ? -11.988 28.95 0.845 1 33.86 100 ASN A CA 1
ATOM 747 C C . ASN A 1 102 ? -13.464 29.28 0.696 1 33.55 100 ASN A C 1
ATOM 748 O O . ASN A 1 102 ? -13.803 30.205 -0.031 1 33.37 100 ASN A O 1
ATOM 753 N N . LEU A 1 103 ? -14.34 28.503 1.336 1 32.52 101 LEU A N 1
ATOM 754 C CA . LEU A 1 103 ? -15.783 28.689 1.224 1 32.49 101 LEU A CA 1
ATOM 755 C C . LEU A 1 103 ? -16.251 29.113 2.602 1 33.87 101 LEU A C 1
ATOM 756 O O . LEU A 1 103 ? -16.161 28.322 3.531 1 34.33 101 LEU A O 1
ATOM 761 N N . LEU A 1 104 ? -16.693 30.365 2.752 1 33.98 102 LEU A N 1
ATOM 762 C CA . LEU A 1 104 ? -17.042 30.921 4.052 1 35.16 102 LEU A CA 1
ATOM 763 C C . LEU A 1 104 ? -18.394 30.524 4.643 1 36.52 102 LEU A C 1
ATOM 764 O O . LEU A 1 104 ? -18.467 30.318 5.849 1 37.09 102 LEU A O 1
ATOM 769 N N . LYS A 1 105 ? -19.474 30.516 3.852 1 36.61 103 LYS A N 1
ATOM 770 C CA . LYS A 1 105 ? -20.813 30.29 4.41 1 37.18 103 LYS A CA 1
ATOM 771 C C . LYS A 1 105 ? -21.833 29.772 3.391 1 37.97 103 LYS A C 1
ATOM 772 O O . LYS A 1 105 ? -21.609 29.91 2.196 1 38.86 103 LYS A O 1
ATOM 778 N N . PRO A 1 106 ? -22.971 29.189 3.825 1 38.2 104 PRO A N 1
ATOM 779 C CA . PRO A 1 106 ? -23.984 28.762 2.847 1 38.32 104 PRO A CA 1
ATOM 780 C C . PRO A 1 106 ? -24.607 29.951 2.133 1 38.22 104 PRO A C 1
ATOM 781 O O . PRO A 1 106 ? -24.67 31.054 2.689 1 38.32 104 PRO A O 1
ATOM 785 N N . PRO A 1 107 ? -25.109 29.744 0.899 1 37.46 105 PRO A N 1
ATOM 786 C CA . PRO A 1 107 ? -25.081 28.499 0.109 1 36.7 105 PRO A CA 1
ATOM 787 C C . PRO A 1 107 ? -23.752 28.223 -0.611 1 35.95 105 PRO A C 1
ATOM 788 O O . PRO A 1 107 ? -23.61 27.178 -1.23 1 36.71 105 PRO A O 1
ATOM 792 N N . THR A 1 108 ? -22.782 29.144 -0.517 1 34.78 106 THR A N 1
ATOM 793 C CA . THR A 1 108 ? -21.472 29.011 -1.177 1 33.65 106 THR A CA 1
ATOM 794 C C . THR A 1 108 ? -20.719 27.733 -0.789 1 33.07 106 THR A C 1
ATOM 795 O O . THR A 1 108 ? -20.129 27.083 -1.652 1 32.7 106 THR A O 1
ATOM 799 N N . THR A 1 109 ? -20.732 27.368 0.478 1 32.96 107 THR A N 1
ATOM 800 C CA . THR A 1 109 ? -20.061 26.157 0.942 1 33.78 107 THR A CA 1
ATOM 801 C C . THR A 1 109 ? -20.602 24.905 0.22 1 34.52 107 THR A C 1
ATOM 802 O O . THR A 1 109 ? -19.832 24.136 -0.358 1 33.86 107 THR A O 1
ATOM 806 N N . ASP A 1 110 ? -21.926 24.792 0.138 1 35.46 108 ASP A N 1
ATOM 807 C CA . ASP A 1 110 ? -22.543 23.635 -0.488 1 36.58 108 ASP A CA 1
ATOM 808 C C . ASP A 1 110 ? -22.329 23.638 -1.992 1 36.66 108 ASP A C 1
ATOM 809 O O . ASP A 1 110 ? -21.741 22.687 -2.514 1 37.52 108 ASP A O 1
ATOM 814 N N . ALA A 1 111 ? -22.735 24.726 -2.677 1 35.47 109 ALA A N 1
ATOM 815 C CA . ALA A 1 111 ? -22.61 24.862 -4.12 1 35.36 109 ALA A CA 1
ATOM 816 C C . ALA A 1 111 ? -21.163 24.802 -4.615 1 35.17 109 ALA A C 1
ATOM 817 O O . ALA A 1 111 ? -20.883 24.206 -5.66 1 35.48 109 ALA A O 1
ATOM 819 N N . GLY A 1 112 ? -20.267 25.457 -3.894 1 34.51 110 GLY A N 1
ATOM 820 C CA . GLY A 1 112 ? -18.859 25.469 -4.262 1 34.33 110 GLY A CA 1
ATOM 821 C C . GLY A 1 112 ? -18.201 24.115 -4.071 1 34.39 110 GLY A C 1
ATOM 822 O O . GLY A 1 112 ? -17.373 23.69 -4.89 1 34.33 110 GLY A O 1
ATOM 823 N N . LEU A 1 113 ? -18.585 23.402 -3.003 1 34.56 111 LEU A N 1
ATOM 824 C CA . LEU A 1 113 ? -18.043 22.06 -2.767 1 35.74 111 LEU A CA 1
ATOM 825 C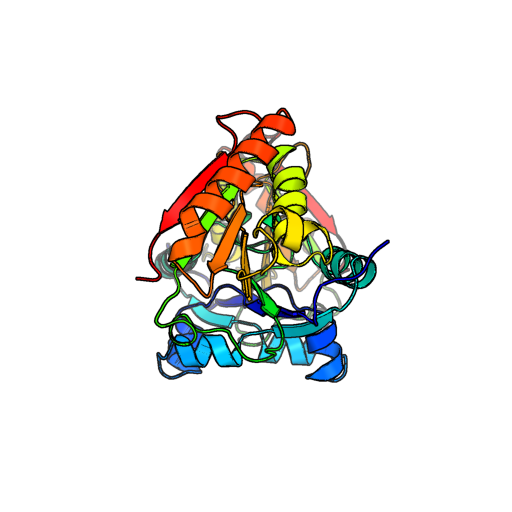 C . LEU A 1 113 ? -18.501 21.109 -3.886 1 35.56 111 LEU A C 1
ATOM 826 O O . LEU A 1 113 ? -17.689 20.367 -4.444 1 35.61 111 LEU A O 1
ATOM 831 N N . GLU A 1 114 ? -19.789 21.187 -4.261 1 35.39 112 GLU A N 1
ATOM 832 C CA . GLU A 1 114 ? -20.347 20.366 -5.334 1 36.48 112 GLU A CA 1
ATOM 833 C C . GLU A 1 114 ? -19.649 20.631 -6.645 1 36.54 112 GLU A C 1
ATOM 834 O O . GLU A 1 114 ? -19.294 19.683 -7.343 1 36.46 112 GLU A O 1
ATOM 840 N N . LEU A 1 115 ? -19.415 21.912 -6.966 1 36.38 113 LEU A N 1
ATOM 841 C CA . LEU A 1 115 ? -18.739 22.276 -8.197 1 36.72 113 LEU A CA 1
ATOM 842 C C . LEU A 1 115 ? -17.324 21.716 -8.252 1 36.34 113 LEU A C 1
ATOM 843 O O . LEU A 1 115 ? -16.956 21.119 -9.261 1 35.71 113 LEU A O 1
ATOM 848 N N . VAL A 1 116 ? -16.531 21.901 -7.178 1 36.44 114 VAL A N 1
ATOM 849 C CA . VAL A 1 116 ? -15.147 21.428 -7.15 1 36.8 114 VAL A CA 1
ATOM 850 C C . VAL A 1 116 ? -15.087 19.906 -7.255 1 37.58 114 VAL A C 1
ATOM 851 O O . VAL A 1 116 ? -14.321 19.37 -8.064 1 37.95 114 VAL A O 1
ATOM 855 N N . LEU A 1 117 ? -15.96 19.199 -6.491 1 37.12 115 LEU A N 1
ATOM 856 C CA . LEU A 1 117 ? -16.015 17.731 -6.547 1 37.14 115 LEU A CA 1
ATOM 857 C C . LEU A 1 117 ? -16.314 17.262 -7.988 1 37.55 115 LEU A C 1
ATOM 858 O O . LEU A 1 117 ? -15.633 16.38 -8.494 1 37.15 115 LEU A O 1
ATOM 863 N N . ALA A 1 118 ? -17.243 17.938 -8.669 1 37.98 116 ALA A N 1
ATOM 864 C CA . ALA A 1 118 ? -17.602 17.611 -10.049 1 39.32 116 ALA A CA 1
ATOM 865 C C . ALA A 1 118 ? -16.491 17.92 -11.052 1 41.22 116 ALA A C 1
ATOM 866 O O . ALA A 1 118 ? -16.163 17.051 -11.86 1 42.05 116 ALA A O 1
ATOM 868 N N . VAL A 1 119 ? -15.897 19.123 -11.002 1 41.59 117 VAL A N 1
ATOM 869 C CA . VAL A 1 119 ? -14.838 19.48 -11.933 1 42.56 117 VAL A CA 1
ATOM 870 C C . VAL A 1 119 ? -13.593 18.563 -11.789 1 42.66 117 VAL A C 1
ATOM 871 O O . VAL A 1 119 ? -12.959 18.218 -12.784 1 42.79 117 VAL A O 1
ATOM 875 N N . VAL A 1 120 ? -13.244 18.177 -10.561 1 42.08 118 VAL A N 1
ATOM 876 C CA . VAL A 1 120 ? -12.074 17.334 -10.319 1 42.24 118 VAL A CA 1
ATOM 877 C C . VAL A 1 120 ? -12.33 15.843 -10.57 1 43.17 118 VAL A C 1
ATOM 878 O O . VAL A 1 120 ? -11.541 15.192 -11.256 1 42.96 118 VAL A O 1
ATOM 882 N N . MET A 1 121 ? -13.403 15.283 -9.982 1 44.17 119 MET A N 1
ATOM 883 C CA . MET A 1 121 ? -13.647 13.834 -10.065 1 46.2 119 MET A CA 1
ATOM 884 C C . MET A 1 121 ? -14.637 13.368 -11.132 1 48.48 119 MET A C 1
ATOM 885 O O . MET A 1 121 ? -14.545 12.218 -11.568 1 48.62 119 MET A O 1
ATOM 890 N N . GLY A 1 122 ? -15.597 14.215 -11.493 1 50 120 GLY A N 1
ATOM 891 C CA . GLY A 1 122 ? -16.627 13.873 -12.47 1 52.46 120 GLY A CA 1
ATOM 892 C C . GLY A 1 122 ? -16.1 13.467 -13.832 1 55.2 120 GLY A C 1
ATOM 893 O O . GLY A 1 122 ? -15.109 14.023 -14.299 1 55.23 120 GLY A O 1
ATOM 894 N N . GLU A 1 123 ? -16.735 12.476 -14.47 1 57.11 121 GLU A N 1
ATOM 895 C CA . GLU A 1 123 ? -16.286 11.985 -15.769 1 59.79 121 GLU A CA 1
ATOM 896 C C . GLU A 1 123 ? -16.385 13.025 -16.887 1 62.52 121 GLU A C 1
ATOM 897 O O . GLU A 1 123 ? -15.397 13.248 -17.591 1 62.94 121 GLU A O 1
ATOM 903 N N . THR A 1 124 ? -17.56 13.647 -17.067 1 64.16 122 THR A N 1
ATOM 904 C CA . THR A 1 124 ? -17.736 14.639 -18.127 1 66.49 122 THR A CA 1
ATOM 905 C C . THR A 1 124 ? -17.414 16.06 -17.676 1 68.36 122 THR A C 1
ATOM 906 O O . THR A 1 124 ? -17.008 16.881 -18.501 1 68.8 122 THR A O 1
ATOM 910 N N . ALA A 1 125 ? -17.596 16.361 -16.383 1 69.27 123 ALA A N 1
ATOM 911 C CA . ALA A 1 125 ? -17.307 17.7 -15.869 1 70.72 123 ALA A CA 1
ATOM 912 C C . ALA A 1 125 ? -15.805 18.003 -15.812 1 72.32 123 ALA A C 1
ATOM 913 O O . ALA A 1 125 ? -15.423 19.172 -15.886 1 72.51 123 ALA A O 1
ATOM 915 N N . ALA A 1 126 ? -14.954 16.961 -15.7 1 73.29 124 ALA A N 1
ATOM 916 C CA . ALA A 1 126 ? -13.503 17.151 -15.669 1 74.88 124 ALA A CA 1
ATOM 917 C C . ALA A 1 126 ? -12.979 17.588 -17.025 1 76.23 124 ALA A C 1
ATOM 918 O O . ALA A 1 126 ? -12.151 18.495 -17.089 1 76.32 124 ALA A O 1
ATOM 920 N N . GLU A 1 127 ? -13.486 16.967 -18.105 1 77.15 125 GLU A N 1
ATOM 921 C CA . GLU A 1 127 ? -13.108 17.289 -19.48 1 78.61 125 GLU A CA 1
ATOM 922 C C . GLU A 1 127 ? -13.496 18.722 -19.854 1 79.35 125 GLU A C 1
ATOM 923 O O . GLU A 1 127 ? -12.801 19.35 -20.648 1 79.68 125 GLU A O 1
ATOM 929 N N . LYS A 1 128 ? -14.604 19.235 -19.289 1 79.52 126 LYS A N 1
ATOM 930 C CA . LYS A 1 128 ? -15.072 20.595 -19.552 1 80.15 126 LYS A CA 1
ATOM 931 C C . LYS A 1 128 ? -14.095 21.627 -19.006 1 80.36 126 LYS A C 1
ATOM 932 O O . LYS A 1 128 ? -13.856 22.648 -19.647 1 80.51 126 LYS A O 1
ATOM 938 N N . ALA A 1 129 ? -13.528 21.357 -17.827 1 80.3 127 ALA A N 1
ATOM 939 C CA . ALA A 1 129 ? -12.597 22.256 -17.148 1 80.77 127 ALA A CA 1
ATOM 940 C C . ALA A 1 129 ? -11.157 22.161 -17.654 1 80.9 127 ALA A C 1
ATOM 941 O O . ALA A 1 129 ? -10.447 23.166 -17.69 1 81.17 127 ALA A O 1
ATOM 943 N N . SER A 1 130 ? -10.718 20.95 -18.003 1 80.49 128 SER A N 1
ATOM 944 C CA . SER A 1 130 ? -9.34 20.671 -18.391 1 80.66 128 SER A CA 1
ATOM 945 C C . SER A 1 130 ? -9.039 20.671 -19.891 1 80.61 128 SER A C 1
ATOM 946 O O . SER A 1 130 ? -7.993 20.147 -20.274 1 80.76 128 SER A O 1
ATOM 949 N N . ASP A 1 131 ? -9.945 21.195 -20.736 1 80.26 129 ASP A N 1
ATOM 950 C CA . ASP A 1 131 ? -9.807 21.226 -22.203 1 80.4 129 ASP A CA 1
ATOM 951 C C . ASP A 1 131 ? -9.997 19.842 -22.865 1 79.64 129 ASP A C 1
ATOM 952 O O . ASP A 1 131 ? -10.365 19.768 -24.038 1 79.95 129 ASP A O 1
ATOM 957 N N . GLY A 1 132 ? -9.718 18.773 -22.12 1 78.44 130 GLY A N 1
ATOM 958 C CA . GLY A 1 132 ? -9.812 17.4 -22.604 1 77.55 130 GLY A CA 1
ATOM 959 C C . GLY A 1 132 ? -8.712 16.483 -22.09 1 76 130 GLY A C 1
ATOM 960 O O . GLY A 1 132 ? -8.423 15.447 -22.697 1 76.39 130 GLY A O 1
ATOM 961 N N . LYS A 1 133 ? -8.083 16.854 -20.969 1 73.93 131 LYS A N 1
ATOM 962 C CA . LYS A 1 133 ? -7.021 16.061 -20.353 1 72.15 131 LYS A CA 1
ATOM 963 C C . LYS A 1 133 ? -6.959 16.454 -18.892 1 69.39 131 LYS A C 1
ATOM 964 O O . LYS A 1 133 ? -6.235 17.387 -18.533 1 69.74 131 LYS A O 1
ATOM 970 N N . PRO A 1 134 ? -7.767 15.797 -18.044 1 66.35 132 PRO A N 1
ATOM 971 C CA . PRO A 1 134 ? -7.804 16.169 -16.625 1 63.91 132 PRO A CA 1
ATOM 972 C C . PRO A 1 134 ? -6.491 15.944 -15.88 1 60.51 132 PRO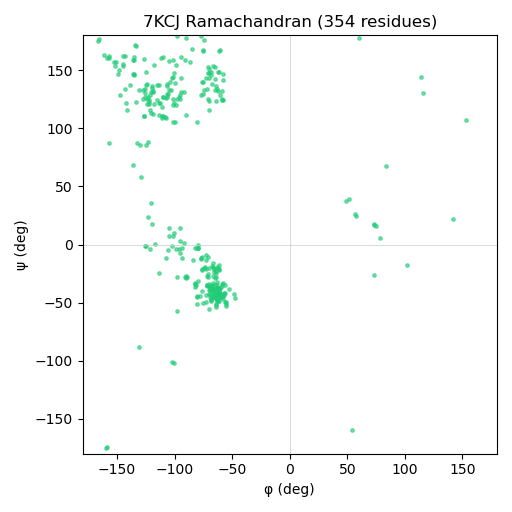 A C 1
ATOM 973 O O . PRO A 1 134 ? -5.825 14.924 -16.045 1 60.1 132 PRO A O 1
ATOM 977 N N . VAL A 1 135 ? -6.121 16.923 -15.056 1 57.84 133 VAL A N 1
ATOM 978 C CA . VAL A 1 135 ? -4.846 16.906 -14.358 1 55.71 133 VAL A CA 1
ATOM 979 C C . VAL A 1 135 ? -4.981 17.064 -12.8 1 52.54 133 VAL A C 1
ATOM 980 O O . VAL A 1 135 ? -3.986 16.961 -12.079 1 52.42 133 VAL A O 1
ATOM 984 N N . CYS A 1 136 ? -6.212 17.227 -12.289 1 49.55 134 CYS A N 1
ATOM 985 C CA . CYS A 1 136 ? -6.468 17.34 -10.855 1 47.23 134 CYS A CA 1
ATOM 986 C C . CYS A 1 136 ? -6.476 15.912 -10.23 1 44.52 134 CYS A C 1
ATOM 987 O O . CYS A 1 136 ? -7.415 15.169 -10.471 1 44.6 134 CYS A O 1
ATOM 990 N N . ASP A 1 137 ? -5.419 15.508 -9.479 1 42.07 135 ASP A N 1
ATOM 991 C CA . ASP A 1 137 ? -5.347 14.138 -8.939 1 40.19 135 ASP A CA 1
ATOM 992 C C . ASP A 1 137 ? -5.562 13.959 -7.455 1 37.48 135 ASP A C 1
ATOM 993 O O . ASP A 1 137 ? -5.655 12.815 -7.019 1 38.04 135 ASP A O 1
ATOM 998 N N . VAL A 1 138 ? -5.57 15.023 -6.667 1 34.79 136 VAL A N 1
ATOM 999 C CA . VAL A 1 138 ? -5.807 14.926 -5.232 1 33.43 136 VAL A CA 1
ATOM 1000 C C . VAL A 1 138 ? -6.719 16.071 -4.815 1 33.21 136 VAL A C 1
ATOM 1001 O O . VAL A 1 138 ? -6.518 17.228 -5.23 1 32.74 136 VAL A O 1
ATOM 1005 N N . LEU A 1 139 ? -7.685 15.766 -3.964 1 32.77 137 LEU A N 1
ATOM 1006 C CA . LEU A 1 139 ? -8.595 16.749 -3.431 1 34.55 137 LEU A CA 1
ATOM 1007 C C . LEU A 1 139 ? -8.567 16.599 -1.914 1 35.45 137 LEU A C 1
ATOM 1008 O O . LEU A 1 139 ? -8.749 15.496 -1.412 1 35.53 137 LEU A O 1
ATOM 1013 N N . ARG A 1 140 ? -8.291 17.69 -1.183 1 35.74 138 ARG A N 1
ATOM 1014 C CA . ARG A 1 140 ? -8.234 17.663 0.27 1 36.06 138 ARG A CA 1
ATOM 1015 C C . ARG A 1 140 ? -9.235 18.669 0.818 1 36.14 138 ARG A C 1
ATOM 1016 O O . ARG A 1 140 ? -9.212 19.825 0.438 1 36.26 138 ARG A O 1
ATOM 1024 N N . ILE A 1 141 ? -10.151 18.226 1.665 1 35.84 139 ILE A N 1
ATOM 1025 C CA . ILE A 1 141 ? -11.175 19.093 2.241 1 36.57 139 ILE A CA 1
ATOM 1026 C C . ILE A 1 141 ? -10.928 19.277 3.733 1 36.57 139 ILE A C 1
ATOM 1027 O O . ILE A 1 141 ? -10.832 18.29 4.454 1 36.44 139 ILE A O 1
ATOM 1032 N N . ALA A 1 142 ? -10.687 20.52 4.169 1 36.08 140 ALA A N 1
ATOM 1033 C CA . ALA A 1 142 ? -10.388 20.807 5.566 1 36.39 140 ALA A CA 1
ATOM 1034 C C . ALA A 1 142 ? -11.438 21.659 6.249 1 36.85 140 ALA A C 1
ATOM 1035 O O . ALA A 1 142 ? -11.692 22.781 5.804 1 38.05 140 ALA A O 1
ATOM 1037 N N . ALA A 1 143 ? -11.997 21.178 7.364 1 35.52 141 ALA A N 1
ATOM 1038 C CA . ALA A 1 143 ? -12.958 21.978 8.137 1 34.96 141 ALA A CA 1
ATOM 1039 C C . ALA A 1 143 ? -12.192 23.109 8.829 1 34.92 141 ALA A C 1
ATOM 1040 O O . ALA A 1 143 ? -11.228 22.844 9.563 1 34.05 141 ALA A O 1
ATOM 1042 N N . ARG A 1 144 ? -12.613 24.362 8.612 1 35.11 142 ARG A N 1
ATOM 1043 C CA . ARG A 1 144 ? -11.965 25.499 9.258 1 36.21 142 ARG A CA 1
ATOM 1044 C C . ARG A 1 144 ? -12.991 26.435 9.962 1 36.49 142 ARG A C 1
ATOM 1045 O O . ARG A 1 144 ? -13.063 27.624 9.625 1 36.49 142 ARG A O 1
ATOM 1053 N N . PRO A 1 145 ? -13.8 25.95 10.921 1 36.61 143 PRO A N 1
ATOM 1054 C CA . PRO A 1 145 ? -14.782 26.861 11.541 1 36.86 143 PRO A CA 1
ATOM 1055 C C . PRO A 1 145 ? -14.157 27.936 12.393 1 37.95 143 PRO A C 1
ATOM 1056 O O . PRO A 1 145 ? -13.123 27.734 13.012 1 38.23 143 PRO A O 1
ATOM 1060 N N . SER A 1 146 ? -14.784 29.101 12.395 1 38.42 144 SER A N 1
ATOM 1061 C CA . SER A 1 146 ? -14.344 30.228 13.189 1 38.98 144 SER A CA 1
ATOM 1062 C C . SER A 1 146 ? -15.571 30.849 13.891 1 40.17 144 SER A C 1
ATOM 1063 O O . SER A 1 146 ? -16.708 30.468 13.611 1 40.16 144 SER A O 1
ATOM 1066 N N . ARG A 1 147 ? -15.351 31.797 14.809 1 41.1 145 ARG A N 1
ATOM 1067 C CA . ARG A 1 147 ? -16.453 32.475 15.491 1 42.38 145 ARG A CA 1
ATOM 1068 C C . ARG A 1 147 ? -17.329 33.236 14.493 1 42.66 145 ARG A C 1
ATOM 1069 O O . ARG A 1 147 ? -18.551 33.232 14.614 1 43.08 145 ARG A O 1
ATOM 1077 N N . GLU A 1 148 ? -16.711 33.846 13.478 1 42.3 146 GLU A N 1
ATOM 1078 C CA . GLU A 1 148 ? -17.436 34.635 12.498 1 42.16 146 GLU A CA 1
ATOM 1079 C C . GLU A 1 148 ? -18.081 33.767 11.426 1 41.73 146 GLU A C 1
ATOM 1080 O O . GLU A 1 148 ? -19.162 34.105 10.943 1 42.46 146 GLU A O 1
ATOM 1086 N N . HIS A 1 149 ? -17.417 32.656 11.042 1 39.98 147 HIS A N 1
ATOM 1087 C CA . HIS A 1 149 ? -17.936 31.768 10.011 1 39.02 147 HIS A CA 1
ATOM 1088 C C . HIS A 1 149 ? -17.867 30.308 10.461 1 39.58 147 HIS A C 1
ATOM 1089 O O . HIS A 1 149 ? -16.886 29.602 10.198 1 39.28 147 HIS A O 1
ATOM 1096 N N . SER A 1 150 ? -18.918 29.865 11.144 1 39.41 148 SER A N 1
ATOM 1097 C CA . SER A 1 150 ? -19.001 28.521 11.689 1 39.67 148 SER A CA 1
ATOM 1098 C C . SER A 1 150 ? -19.056 27.384 10.64 1 38.98 148 SER A C 1
ATOM 1099 O O . SER A 1 150 ? -18.737 26.245 10.975 1 39.58 148 SER A O 1
ATOM 1102 N N . GLU A 1 151 ? -19.455 27.668 9.391 1 38.19 149 GLU A N 1
ATOM 1103 C CA . GLU A 1 151 ? -19.48 26.614 8.371 1 38.12 149 GLU A CA 1
ATOM 1104 C C . GLU A 1 151 ? -18.339 26.721 7.365 1 37.66 149 GLU A C 1
ATOM 1105 O O . GLU A 1 151 ? -18.365 26.042 6.353 1 38.68 149 GLU A O 1
ATOM 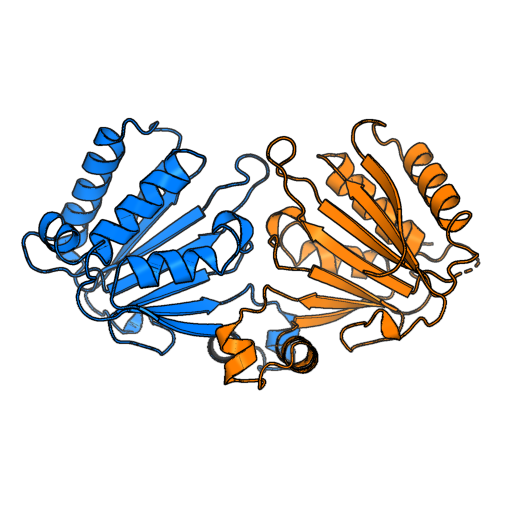1111 N N . GLN A 1 152 ? -17.321 27.525 7.654 1 36.08 150 GLN A N 1
ATOM 1112 C CA . GLN A 1 152 ? -16.192 27.708 6.758 1 35.29 1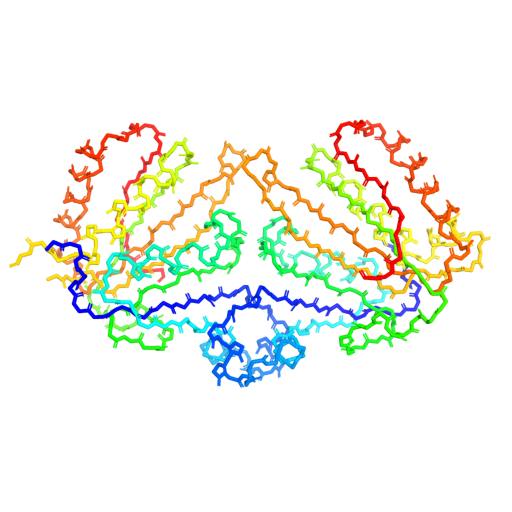50 GLN A CA 1
ATOM 1113 C C . GLN A 1 152 ? -15.387 26.436 6.53 1 34.59 150 GLN A C 1
ATOM 1114 O O . GLN A 1 152 ? -15.106 25.706 7.485 1 34.22 150 GLN A O 1
ATOM 1120 N N . ILE A 1 153 ? -15.055 26.153 5.257 1 33.76 151 ILE A N 1
ATOM 1121 C CA . ILE A 1 153 ? -14.215 25.03 4.848 1 34.22 151 ILE A CA 1
ATOM 1122 C C . ILE A 1 153 ? -13.179 25.49 3.8 1 34.74 151 ILE A C 1
ATOM 1123 O O . ILE A 1 153 ? -13.326 26.54 3.179 1 34.52 151 ILE A O 1
ATOM 1128 N N . ARG A 1 154 ? -12.117 24.694 3.616 1 35.46 152 ARG A N 1
ATOM 1129 C CA . ARG A 1 154 ? -11.13 24.953 2.572 1 36.02 152 ARG A CA 1
ATOM 1130 C C . ARG A 1 154 ? -10.968 23.729 1.711 1 36.23 152 ARG A C 1
ATOM 1131 O O . ARG A 1 154 ? -10.756 22.647 2.241 1 36.85 152 ARG A O 1
ATOM 1139 N N . VAL A 1 155 ? -11.041 23.89 0.401 1 36.02 153 VAL A N 1
ATOM 1140 C CA . VAL A 1 155 ? -10.806 22.802 -0.527 1 36.79 153 VAL A CA 1
ATOM 1141 C C . VAL A 1 155 ? -9.455 23.058 -1.188 1 36.41 153 VAL A C 1
ATOM 1142 O O . VAL A 1 155 ? -9.19 24.162 -1.672 1 36.54 153 VAL A O 1
ATOM 1146 N N . GLU A 1 156 ? -8.571 22.08 -1.135 1 36.08 154 GLU A N 1
ATOM 1147 C CA . GLU A 1 156 ? -7.233 22.167 -1.712 1 36.32 154 GLU A CA 1
ATOM 1148 C C . GLU A 1 156 ? -7.163 21.162 -2.862 1 36.33 154 GLU A C 1
ATOM 1149 O O . GLU A 1 156 ? -7.385 19.971 -2.648 1 36.29 154 GLU A O 1
ATOM 1155 N N . VAL A 1 157 ? -6.866 21.633 -4.07 1 36.32 155 VAL A N 1
ATOM 1156 C CA . VAL A 1 157 ? -6.778 20.77 -5.254 1 37.04 155 VAL A CA 1
ATOM 1157 C C . VAL A 1 157 ? -5.332 20.661 -5.709 1 37.22 155 VAL A C 1
ATOM 1158 O O . VAL A 1 157 ? -4.715 21.692 -5.946 1 36.91 155 VAL A O 1
ATOM 1162 N N . TRP A 1 158 ? -4.791 19.444 -5.877 1 37.62 156 TRP A N 1
ATOM 1163 C CA . TRP A 1 158 ? -3.414 19.257 -6.36 1 37.89 156 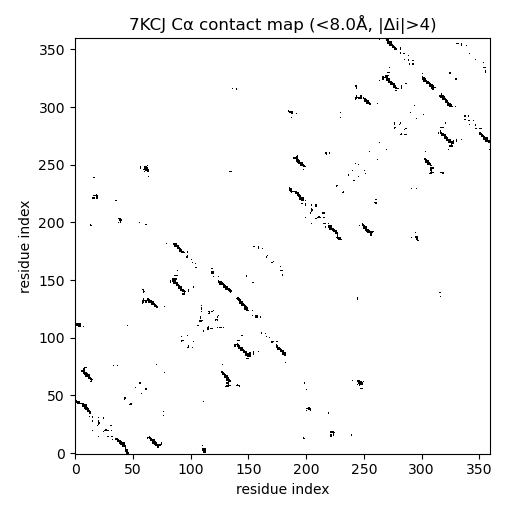TRP A CA 1
ATOM 1164 C C . TRP A 1 158 ? -3.431 18.901 -7.822 1 37.96 156 TRP A C 1
ATOM 1165 O O . TRP A 1 158 ? -4.082 17.933 -8.211 1 37.99 156 TRP A O 1
ATOM 1176 N N . LEU A 1 159 ? -2.768 19.71 -8.643 1 37.97 157 LEU A N 1
ATOM 1177 C CA . LEU A 1 159 ? -2.693 19.469 -10.076 1 38.68 157 LEU A CA 1
ATOM 1178 C C . LEU A 1 159 ? -1.348 18.82 -10.394 1 39.03 157 LEU A C 1
ATOM 1179 O O . LEU A 1 159 ? -0.332 19.249 -9.858 1 38.54 157 LEU A O 1
ATOM 1184 N N . SER A 1 160 ? -1.327 17.834 -11.28 1 40.01 158 SER A N 1
ATOM 1185 C CA . SER A 1 160 ? -0.062 17.2 -11.682 1 41.74 158 SER A CA 1
ATOM 1186 C C . SER A 1 160 ? 0.74 18.077 -12.665 1 42.99 158 SER A C 1
ATOM 1187 O O . SER A 1 160 ? 1.965 17.93 -12.76 1 43.24 158 SER A O 1
ATOM 1190 N N . ASP A 1 161 ? 0.066 19.023 -13.353 1 43.27 159 ASP A N 1
ATOM 1191 C CA . ASP A 1 161 ? 0.734 19.937 -14.276 1 44 159 ASP A CA 1
ATOM 1192 C C . ASP A 1 161 ? 0.398 21.39 -13.919 1 43.93 159 ASP A C 1
ATOM 1193 O O . ASP A 1 161 ? -0.733 21.83 -14.113 1 44.6 159 ASP A O 1
ATOM 1198 N N . SER A 1 162 ? 1.39 22.129 -13.418 1 43.12 160 SER A N 1
ATOM 1199 C CA . SER A 1 162 ? 1.255 23.517 -13.007 1 43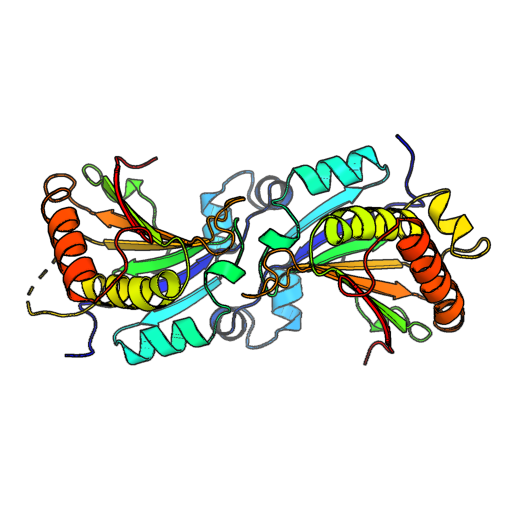.12 160 SER A CA 1
ATOM 1200 C C . SER A 1 162 ? 0.921 24.475 -14.153 1 43.26 160 SER A C 1
ATOM 1201 O O . SER A 1 162 ? 0.372 25.547 -13.903 1 43.55 160 SER A O 1
ATOM 1204 N N . THR A 1 163 ? 1.233 24.104 -15.397 1 42.9 161 THR A N 1
ATOM 1205 C CA . THR A 1 163 ? 0.906 24.942 -16.544 1 43.42 161 THR A CA 1
ATOM 1206 C C . THR A 1 163 ? -0.608 24.95 -16.864 1 44.1 161 THR A C 1
ATOM 1207 O O . THR A 1 163 ? -1.04 25.735 -17.706 1 44.18 161 THR A O 1
ATOM 1211 N N . ARG A 1 164 ? -1.412 24.083 -16.216 1 43.87 162 ARG A N 1
ATOM 1212 C CA . ARG A 1 164 ? -2.868 24.073 -16.402 1 44.32 162 ARG A CA 1
ATOM 1213 C C . ARG A 1 164 ? -3.612 24.877 -15.307 1 44.35 162 ARG A C 1
ATOM 1214 O O . ARG A 1 164 ? -4.832 25 -15.365 1 44.2 162 ARG A O 1
ATOM 1222 N N . SER A 1 165 ? -2.877 25.395 -14.306 1 44.16 163 SER A N 1
ATOM 1223 C CA . SER A 1 165 ? -3.39 26.116 -13.153 1 44.36 163 SER A CA 1
ATOM 1224 C C . SER A 1 165 ? -4.268 27.32 -13.5 1 44.97 163 SER A C 1
ATOM 1225 O O . SER A 1 165 ? -5.381 27.413 -12.988 1 45.01 163 SER A O 1
ATOM 1228 N N . HIS A 1 166 ? -3.78 28.235 -14.353 1 44.85 164 HIS A N 1
ATOM 1229 C CA . HIS A 1 166 ? -4.554 29.413 -14.711 1 45.42 164 HIS A CA 1
ATOM 1230 C C . HIS A 1 166 ? -5.896 29.055 -15.368 1 44.5 164 HIS A C 1
ATOM 1231 O O . HIS A 1 166 ? -6.913 29.604 -14.971 1 44.32 164 HIS A O 1
ATOM 1238 N N . ALA A 1 167 ? -5.911 28.114 -16.312 1 43.58 165 ALA A N 1
ATOM 1239 C CA . ALA A 1 167 ? -7.153 27.709 -16.964 1 43.39 165 ALA A CA 1
ATOM 1240 C C . ALA A 1 167 ? -8.151 27.077 -15.986 1 42.9 165 ALA A C 1
ATOM 1241 O O . ALA A 1 167 ? -9.338 27.384 -16.064 1 42.87 165 ALA A O 1
ATOM 1243 N N . VAL A 1 168 ? -7.676 26.222 -15.058 1 41.84 166 VAL A N 1
ATOM 1244 C CA . VAL A 1 168 ? -8.548 25.577 -14.089 1 41.48 166 VAL A CA 1
ATOM 1245 C 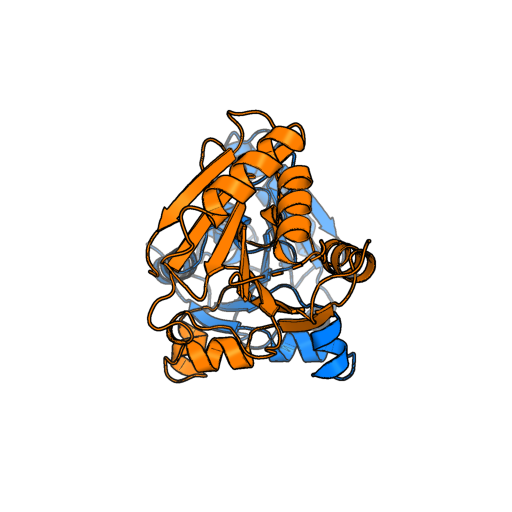C . VAL A 1 168 ? -9.087 26.62 -13.101 1 40.71 166 VAL A C 1
ATOM 1246 O O . VAL A 1 168 ? -10.286 26.636 -12.821 1 40.85 166 VAL A O 1
ATOM 1250 N N . ALA A 1 169 ? -8.206 27.482 -12.571 1 39.6 167 ALA A N 1
ATOM 1251 C CA . ALA A 1 169 ? -8.62 28.502 -11.622 1 39.77 167 ALA A CA 1
ATOM 1252 C C . ALA A 1 169 ? -9.626 29.467 -12.242 1 40.04 167 ALA A C 1
ATOM 1253 O O . ALA A 1 169 ? -10.619 29.793 -11.598 1 40.54 167 ALA A O 1
ATOM 1255 N N . GLU A 1 170 ? -9.409 29.882 -13.504 1 39.79 168 GLU A N 1
ATOM 1256 C CA . GLU A 1 170 ? -10.35 30.793 -14.169 1 39.77 168 GLU A CA 1
ATOM 1257 C C . GLU A 1 170 ? -11.671 30.093 -14.476 1 39.61 168 GLU A C 1
ATOM 1258 O O . GLU A 1 170 ? -12.727 30.706 -14.356 1 39.97 168 GLU A O 1
ATOM 1264 N N . PHE A 1 171 ? -11.63 28.792 -14.796 1 38.75 169 PHE A N 1
ATOM 1265 C CA . PHE A 1 171 ? -12.852 28.02 -15.032 1 38.34 169 PHE A CA 1
ATOM 1266 C C . PHE A 1 171 ? -13.691 27.991 -13.747 1 36.5 169 PHE A C 1
ATOM 1267 O O . PHE A 1 171 ? -14.895 28.202 -13.808 1 35.55 169 PHE A O 1
ATOM 1275 N N . LEU A 1 172 ? -13.046 27.738 -12.596 1 35.74 170 LEU A N 1
ATOM 1276 C CA . LEU A 1 172 ? -13.745 27.689 -11.321 1 35.87 170 LEU A CA 1
ATOM 1277 C C . LEU A 1 172 ? -14.325 29.064 -10.983 1 36.36 170 LEU A C 1
ATOM 1278 O O . LEU A 1 172 ? -15.462 29.141 -10.529 1 37.32 170 LEU A O 1
ATOM 1283 N N . ALA A 1 173 ? -13.568 30.148 -11.228 1 35.7 171 ALA A N 1
ATOM 1284 C CA . ALA A 1 173 ? -14.039 31.494 -10.923 1 35.36 171 ALA A CA 1
ATOM 1285 C C . ALA A 1 173 ? -15.239 31.89 -11.779 1 35.09 171 ALA A C 1
ATOM 1286 O O . ALA A 1 173 ? -16.161 32.515 -11.274 1 35.7 171 ALA A O 1
ATOM 1288 N N . GLU A 1 174 ? -15.228 31.552 -13.074 1 34.51 172 GLU A N 1
ATOM 1289 C CA . GLU A 1 174 ? -16.369 31.867 -13.934 1 34.72 172 GLU A CA 1
ATOM 1290 C C . GLU A 1 174 ? -17.602 31.041 -13.517 1 33.63 172 GLU A C 1
ATOM 1291 O O . GLU A 1 174 ? -18.707 31.584 -13.534 1 33.76 172 GLU A O 1
ATOM 1297 N N . ALA A 1 175 ? -17.405 29.767 -13.063 1 32.11 173 ALA A N 1
ATOM 1298 C CA . ALA A 1 175 ? -18.518 28.906 -12.64 1 31.21 173 ALA A CA 1
ATOM 1299 C C . ALA A 1 175 ? -19.152 29.332 -11.306 1 30.49 173 ALA A C 1
ATOM 1300 O O . ALA A 1 175 ? -20.366 29.214 -11.147 1 29.81 173 ALA A O 1
ATOM 1302 N N . MET A 1 176 ? -18.337 29.828 -10.363 1 30.06 174 MET A N 1
ATOM 1303 C CA . MET A 1 176 ? -18.826 30.308 -9.079 1 30.48 174 MET A CA 1
ATOM 1304 C C . MET A 1 176 ? -19.629 31.607 -9.26 1 31.3 174 MET A C 1
ATOM 1305 O O . MET A 1 176 ? -20.667 31.777 -8.607 1 31.18 174 MET A O 1
ATOM 1310 N N . ARG A 1 177 ? -19.196 32.494 -10.18 1 31.4 175 ARG A N 1
ATOM 1311 C CA . ARG A 1 177 ? -19.955 33.705 -10.464 1 31.86 175 ARG A CA 1
ATOM 1312 C C . ARG A 1 177 ? -21.277 33.317 -11.128 1 33.01 175 ARG A C 1
ATOM 1313 O O . ARG A 1 177 ? -22.312 33.848 -10.759 1 33.86 175 ARG A O 1
ATOM 1321 N N . ALA A 1 178 ? -21.252 32.384 -12.091 1 33.2 176 ALA A N 1
ATOM 1322 C CA . ALA A 1 178 ? -22.48 31.939 -12.762 1 34.06 176 ALA A CA 1
ATOM 1323 C C . ALA A 1 178 ? -23.482 31.283 -11.805 1 34.33 176 ALA A C 1
ATOM 1324 O O . ALA A 1 178 ? -24.681 31.274 -12.09 1 34.51 176 ALA A O 1
ATOM 1326 N N . LYS A 1 179 ? -23.012 30.821 -10.633 1 34.06 177 LYS A N 1
ATOM 1327 C CA . LYS A 1 179 ? -23.912 30.287 -9.614 1 34.58 177 LYS A CA 1
ATOM 1328 C C . LYS A 1 179 ? -24.616 31.402 -8.778 1 35.22 177 LYS A C 1
ATOM 1329 O O . LYS A 1 179 ? -25.401 31.092 -7.889 1 36.3 177 LYS A O 1
ATOM 1335 N N . GLY A 1 180 ? -24.332 32.674 -9.06 1 34.59 178 GLY A N 1
ATOM 1336 C CA . GLY A 1 180 ? -24.905 33.793 -8.322 1 34.58 178 GLY A CA 1
ATOM 1337 C C . GLY A 1 180 ? -24.312 33.942 -6.93 1 34.82 178 GLY A C 1
ATOM 1338 O O . GLY A 1 180 ? -24.886 34.626 -6.077 1 35.64 178 GLY A O 1
ATOM 1339 N N . LEU A 1 181 ? -23.151 33.316 -6.689 1 33.18 179 LEU A N 1
ATOM 1340 C CA . LEU A 1 181 ? -22.521 33.351 -5.387 1 33.06 179 LEU A CA 1
ATOM 1341 C C . LEU A 1 181 ? -21.912 34.695 -5.089 1 33.11 179 LEU A C 1
ATOM 1342 O O . LEU A 1 181 ? -21.428 35.379 -5.998 1 32.8 179 LEU A O 1
ATOM 1347 N N . ALA A 1 182 ? -22.008 35.102 -3.817 1 32.43 180 ALA A N 1
ATOM 1348 C CA . ALA A 1 182 ? -21.539 36.393 -3.341 1 32.28 180 ALA A CA 1
ATOM 1349 C C . ALA A 1 182 ? -20.025 36.459 -3.3 1 32.24 180 ALA A C 1
ATOM 1350 O O . ALA A 1 182 ? -19.39 35.524 -2.801 1 32.61 180 ALA A O 1
ATOM 1352 N N . ALA A 1 183 ? -19.452 37.558 -3.805 1 31.61 181 ALA A N 1
ATOM 1353 C CA . ALA A 1 183 ? -18.002 37.816 -3.869 1 31.68 181 ALA A CA 1
ATOM 1354 C C . ALA A 1 183 ? -17.315 37.773 -2.514 1 30.69 181 ALA A C 1
ATOM 1355 O O . ALA A 1 183 ? -16.175 37.323 -2.427 1 30.88 181 ALA A O 1
ATOM 1357 N N . ASN A 1 184 ? -18.007 38.193 -1.455 1 29.68 182 ASN A N 1
ATOM 1358 C CA . ASN A 1 184 ? -17.464 38.163 -0.102 1 29.49 182 ASN A CA 1
ATOM 1359 C C . ASN A 1 184 ? -17.522 36.781 0.558 1 29.54 182 ASN A C 1
ATOM 1360 O O . ASN A 1 184 ? -17.131 36.67 1.708 1 30.59 182 ASN A O 1
ATOM 1365 N N . SER A 1 185 ? -18.103 35.771 -0.097 1 28.85 183 SER A N 1
ATOM 1366 C CA . SER A 1 185 ? -18.326 34.452 0.503 1 29.73 183 SER A CA 1
ATOM 1367 C C . SER A 1 185 ? -17.294 33.373 0.15 1 30.2 183 SER A C 1
ATOM 1368 O O . SER A 1 185 ? -17.398 32.233 0.63 1 30.69 183 SER A O 1
ATOM 1371 N N . TYR A 1 186 ? -16.337 33.703 -0.716 1 29.58 184 TYR A N 1
ATOM 1372 C CA . TYR A 1 186 ? -15.33 32.735 -1.138 1 30 184 TYR A CA 1
ATOM 1373 C C . TYR A 1 186 ? -14.106 33.397 -1.747 1 30.51 184 TYR A C 1
ATOM 1374 O O . TYR A 1 186 ? -14.176 34.527 -2.204 1 29.42 184 TYR A O 1
ATOM 1383 N N . ASN A 1 187 ? -13.004 32.653 -1.848 1 31.8 185 ASN A N 1
ATOM 1384 C CA . ASN A 1 187 ? -11.817 33.123 -2.545 1 33.39 185 ASN A CA 1
ATOM 1385 C C . ASN A 1 187 ? -11.042 31.968 -3.171 1 33.53 185 ASN A C 1
ATOM 1386 O O . ASN A 1 187 ? -11.046 30.838 -2.655 1 32.75 185 ASN A O 1
ATOM 1391 N N . ILE A 1 188 ? -10.411 32.249 -4.317 1 34 186 ILE A N 1
ATOM 1392 C CA . ILE A 1 188 ? -9.65 31.267 -5.052 1 35.39 186 ILE A CA 1
ATOM 1393 C C . ILE A 1 188 ? -8.228 31.763 -5.159 1 36.75 186 ILE A C 1
ATOM 1394 O O . ILE A 1 188 ? -7.996 32.915 -5.528 1 37.09 186 ILE A O 1
ATOM 1399 N N . ALA A 1 189 ? -7.269 30.901 -4.835 1 37.61 187 ALA A N 1
ATOM 1400 C CA . ALA A 1 189 ? -5.867 31.266 -4.909 1 39.21 187 ALA A CA 1
ATOM 1401 C C . ALA A 1 189 ? -5.052 30.154 -5.557 1 40.19 187 ALA A C 1
ATOM 1402 O O . ALA A 1 189 ? -5.36 28.98 -5.384 1 40.64 187 ALA A O 1
ATOM 1404 N N . GLU A 1 190 ? -4.025 30.522 -6.311 1 40.4 188 GLU A N 1
ATOM 1405 C CA . GLU A 1 190 ? -3.105 29.562 -6.911 1 41.1 188 GLU A CA 1
ATOM 1406 C C . GLU A 1 190 ? -1.806 29.661 -6.134 1 42.13 188 GLU A C 1
ATOM 1407 O O . GLU A 1 190 ? -1.342 30.769 -5.833 1 42.35 188 GLU A O 1
ATOM 1413 N N . ALA A 1 191 ? -1.211 28.524 -5.81 1 42.54 189 ALA A N 1
ATOM 1414 C CA . ALA A 1 191 ? 0.036 28.512 -5.05 1 43.54 189 ALA A CA 1
ATOM 1415 C C . ALA A 1 191 ? 0.878 27.297 -5.369 1 44.17 189 ALA A C 1
ATOM 1416 O O . ALA A 1 191 ? 0.357 26.271 -5.809 1 44.18 189 ALA A O 1
ATOM 1418 N N . SER A 1 192 ? 2.185 27.398 -5.124 1 44.82 190 SER A N 1
ATOM 1419 C CA . SER A 1 192 ? 3.069 26.262 -5.267 1 46.07 190 SER A CA 1
ATOM 1420 C C . SER A 1 192 ? 2.843 25.333 -4.052 1 47.08 190 SER A C 1
ATOM 1421 O O . SER A 1 192 ? 2.171 25.714 -3.081 1 46.81 190 SER A O 1
ATOM 1424 N N . PHE A 1 193 ? 3.367 24.11 -4.113 1 47.95 191 PHE A N 1
ATOM 1425 C CA . PHE A 1 193 ? 3.226 23.169 -3.004 1 49.73 191 PHE A CA 1
ATOM 1426 C C . PHE A 1 193 ? 3.91 23.673 -1.716 1 52.29 191 PHE A C 1
ATOM 1427 O O . PHE A 1 193 ? 3.339 23.506 -0.635 1 53.01 191 PHE A O 1
ATOM 1435 N N . ASP A 1 194 ? 5.094 24.305 -1.835 1 53.35 192 ASP A N 1
ATOM 1436 C CA . ASP A 1 194 ? 5.912 24.897 -0.752 1 55.22 192 ASP A CA 1
ATOM 1437 C C . ASP A 1 194 ? 5.336 24.804 0.684 1 55.86 192 ASP A C 1
ATOM 1438 O O . ASP A 1 194 ? 4.997 25.819 1.304 1 56.12 192 ASP A O 1
ATOM 1443 N N . THR B 1 11 ? -6.203 26.395 46.735 1 64.11 9 THR B N 1
ATOM 1444 C CA . THR B 1 11 ? -6.557 27.346 45.682 1 64.27 9 THR B CA 1
ATOM 1445 C C . THR B 1 11 ? -5.683 27.149 44.442 1 63.62 9 THR B C 1
ATOM 1446 O O . THR B 1 11 ? -4.454 27.106 44.555 1 64.13 9 THR B O 1
ATOM 1448 N N . HIS B 1 12 ? -6.331 26.985 43.27 1 62.01 10 HIS B N 1
ATOM 1449 C CA . HIS B 1 12 ? -5.709 26.785 41.957 1 60.54 10 HIS B CA 1
ATOM 1450 C C . HIS B 1 12 ? -5.194 25.345 41.718 1 58.37 10 HIS B C 1
ATOM 1451 O O . HIS B 1 12 ? -4.638 25.073 40.649 1 58.69 10 HIS B O 1
ATOM 1453 N N . ALA B 1 13 ? -5.45 24.413 42.64 1 56 11 ALA B N 1
ATOM 1454 C CA . ALA B 1 13 ? -5.134 23 42.416 1 54.59 11 ALA B CA 1
ATOM 1455 C C . ALA B 1 13 ? -6.43 22.219 42.126 1 52.92 11 ALA B C 1
ATOM 1456 O O . ALA B 1 13 ? -7.528 22.67 42.474 1 52.59 11 ALA B O 1
ATOM 1458 N N . LEU B 1 14 ? -6.306 21.06 41.46 1 51.61 12 LEU B N 1
ATOM 1459 C CA . LEU B 1 14 ? -7.459 20.202 41.207 1 50.84 12 LEU B CA 1
ATOM 1460 C C . LEU B 1 14 ? -7.421 19.074 42.256 1 51.03 12 LEU B C 1
ATOM 1461 O O . LEU B 1 14 ? -6.336 18.668 42.671 1 50.19 12 LEU B O 1
ATOM 1466 N N . ARG B 1 15 ? -8.589 18.57 42.703 1 51.94 13 ARG B N 1
ATOM 1467 C CA . ARG B 1 15 ? -8.598 17.424 43.628 1 53.22 13 ARG B CA 1
ATOM 1468 C C . ARG B 1 15 ? -8.305 16.176 42.776 1 53.11 13 ARG B C 1
ATOM 1469 O O . ARG B 1 15 ? -8.905 16.011 41.714 1 53.87 13 ARG B O 1
ATOM 1477 N N . ASP B 1 16 ? -7.331 15.356 43.18 1 52.33 14 ASP B N 1
ATOM 1478 C CA . ASP B 1 16 ? -6.896 14.17 42.412 1 51.85 14 ASP B CA 1
ATOM 1479 C C . ASP B 1 16 ? -6.37 14.55 41.002 1 49.71 14 ASP B C 1
ATOM 1480 O O . ASP B 1 16 ? -6.333 15.736 40.643 1 50.9 14 ASP B O 1
ATOM 1485 N N . LYS B 1 17 ? -5.911 13.556 40.236 1 46.54 15 LYS B N 1
ATOM 1486 C CA . LYS B 1 17 ? -5.435 13.791 38.892 1 44.11 15 LYS B CA 1
ATOM 1487 C C . LYS B 1 17 ? -6.498 13.37 37.886 1 41.33 15 LYS B C 1
ATOM 1488 O O . LYS B 1 17 ? -7.203 12.377 38.079 1 41.24 15 LYS B O 1
ATOM 1494 N N . TRP B 1 18 ? -6.604 14.129 36.811 1 38.64 16 TRP B N 1
ATOM 1495 C CA . TRP B 1 18 ? -7.552 13.882 35.75 1 36.79 16 TRP B CA 1
ATOM 1496 C C . TRP B 1 18 ? -6.781 13.633 34.465 1 35.73 16 TRP B C 1
ATOM 1497 O O . TRP B 1 18 ? -5.936 14.446 34.123 1 35.49 16 TRP B O 1
ATOM 1508 N N . PHE B 1 19 ? -7.101 12.547 33.718 1 34.43 17 PHE B N 1
ATOM 1509 C CA . PHE B 1 19 ? -6.432 12.294 32.454 1 32.88 17 PHE B CA 1
ATOM 1510 C C . PHE B 1 19 ? -7.213 12.92 31.322 1 32.07 17 PHE B C 1
ATOM 1511 O O . PHE B 1 19 ? -8.424 12.711 31.216 1 32.24 17 PHE B O 1
ATOM 1519 N N . VAL B 1 20 ? -6.519 13.671 30.457 1 30.58 18 VAL B N 1
ATOM 1520 C CA . VAL B 1 20 ? -7.138 14.352 29.326 1 30.07 18 VAL B CA 1
ATOM 1521 C C . VAL B 1 20 ? -6.851 13.604 28.038 1 30.76 18 VAL B C 1
ATOM 1522 O O . VAL B 1 20 ? -5.714 13.208 27.787 1 31.78 18 VAL B O 1
ATOM 1526 N N . SER B 1 21 ? -7.88 13.391 27.229 1 30.19 19 SER B N 1
ATOM 1527 C CA . SER B 1 21 ? -7.716 12.729 25.954 1 29.85 19 SER B CA 1
ATOM 1528 C C . SER B 1 21 ? -8.672 13.329 24.934 1 29.52 19 SER B C 1
ATOM 1529 O O . SER B 1 21 ? -9.731 13.888 25.28 1 30.11 19 SER B O 1
ATOM 1532 N N . PHE B 1 22 ? -8.291 13.233 23.671 1 28.48 20 PHE B N 1
ATOM 1533 C CA . PHE B 1 22 ? -9.102 13.739 22.589 1 28.84 20 PHE B CA 1
ATOM 1534 C C . PHE B 1 22 ? -9.502 12.576 21.688 1 29.03 20 PHE B C 1
ATOM 1535 O O . PHE B 1 22 ? -8.631 11.92 21.112 1 28.6 20 PHE B O 1
ATOM 1543 N N . LEU B 1 23 ? -10.811 12.35 21.533 1 29.67 21 LEU B N 1
ATOM 1544 C CA . LEU B 1 23 ? -11.287 11.266 20.687 1 30.46 21 LEU B CA 1
ATOM 1545 C C . LEU B 1 23 ? -11.891 11.851 19.456 1 30.97 21 LEU B C 1
ATOM 1546 O O . LEU B 1 23 ? -12.93 12.496 19.524 1 31.26 21 LEU B O 1
ATOM 1551 N N . PRO B 1 24 ? -11.235 11.685 18.302 1 31.04 22 PRO B N 1
ATOM 1552 C CA . PRO B 1 24 ? -11.816 12.23 17.063 1 31.08 22 PRO B CA 1
ATOM 1553 C C . PRO B 1 24 ? -12.953 11.343 16.551 1 31.99 22 PRO B C 1
ATOM 1554 O O . PRO B 1 24 ? -13.262 10.284 17.122 1 31.78 22 PRO B O 1
ATOM 1558 N N . LEU B 1 25 ? -13.566 11.755 15.431 1 32.2 23 LEU B N 1
ATOM 1559 C CA . LEU B 1 25 ? -14.621 10.986 14.803 1 33.04 23 LEU B CA 1
ATOM 1560 C C . LEU B 1 25 ? -14.07 9.597 14.397 1 33.84 23 LEU B C 1
ATOM 1561 O O . LEU B 1 25 ? -12.989 9.517 13.794 1 33.71 23 LEU B O 1
ATOM 1566 N N . LEU B 1 26 ? -14.755 8.522 14.791 1 33.59 24 LEU B N 1
ATOM 1567 C CA . LEU B 1 26 ? -14.356 7.184 14.374 1 34.09 24 LEU B CA 1
ATOM 1568 C C . LEU B 1 26 ? -15.248 6.858 13.193 1 34.22 24 LEU B C 1
ATOM 1569 O O . LEU B 1 26 ? -16.47 6.965 13.297 1 34.7 24 LEU B O 1
ATOM 1574 N N . THR B 1 27 ? -14.639 6.504 12.063 1 33.53 25 THR B N 1
ATOM 1575 C CA . THR B 1 27 ? -15.392 6.209 10.872 1 33.79 25 THR B CA 1
ATOM 1576 C C . THR B 1 27 ? -15.65 4.71 10.769 1 33.5 25 THR B C 1
ATOM 1577 O O . THR B 1 27 ? -14.792 3.911 11.135 1 33.15 25 THR B O 1
ATOM 1581 N N . ALA B 1 28 ? -16.843 4.351 10.271 1 33.16 26 ALA B N 1
ATOM 1582 C CA . ALA B 1 28 ? -17.359 2.991 10.173 1 32.63 26 ALA B CA 1
ATOM 1583 C C . ALA B 1 28 ? -16.495 1.979 9.428 1 32.02 26 ALA B C 1
ATOM 1584 O O . ALA B 1 28 ? -16.321 0.89 9.972 1 32.02 26 ALA B O 1
ATOM 1586 N N . ASP B 1 29 ? -15.996 2.259 8.203 1 31.31 27 ASP B N 1
ATOM 1587 C CA . ASP B 1 29 ? -15.203 1.24 7.488 1 31.6 27 ASP B CA 1
ATOM 1588 C C . ASP B 1 29 ? -13.951 0.854 8.254 1 31.21 27 ASP B C 1
ATOM 1589 O O . ASP B 1 29 ? -13.61 -0.318 8.29 1 31.03 27 ASP B O 1
ATOM 1594 N N . MET B 1 30 ? -13.298 1.815 8.908 1 30.95 28 MET B N 1
ATOM 1595 C CA . MET B 1 30 ? -12.121 1.534 9.714 1 31.9 28 MET B CA 1
ATOM 1596 C C . MET B 1 30 ? -12.486 0.652 10.923 1 32.93 28 MET B C 1
ATOM 1597 O O . MET B 1 30 ? -11.749 -0.285 11.239 1 33.32 28 MET B O 1
ATOM 1602 N N . VAL B 1 31 ? -13.601 0.975 11.623 1 32.95 29 VAL B N 1
ATOM 1603 C CA . VAL B 1 31 ? -13.991 0.174 12.79 1 33.53 29 VAL B CA 1
ATOM 1604 C C . VAL B 1 31 ? -14.328 -1.254 12.381 1 34.82 29 VAL B C 1
ATOM 1605 O O . VAL B 1 31 ? -13.894 -2.196 13.037 1 34.4 29 VAL B O 1
ATOM 1609 N N . ASN B 1 32 ? -15.08 -1.426 11.273 1 35.79 30 ASN B N 1
ATOM 1610 C CA . ASN B 1 32 ? -15.454 -2.745 10.781 1 36.87 30 ASN B CA 1
ATOM 1611 C C . ASN B 1 32 ? -14.267 -3.543 10.21 1 37.85 30 ASN B C 1
ATOM 1612 O O . ASN B 1 32 ? -14.158 -4.722 10.494 1 38.02 30 ASN B O 1
ATOM 1617 N N . THR B 1 33 ? -13.402 -2.925 9.395 1 38.33 31 THR B N 1
ATOM 1618 C CA . THR B 1 33 ? -12.285 -3.65 8.773 1 39.04 31 THR B CA 1
ATOM 1619 C C . THR B 1 33 ? -11.075 -3.845 9.692 1 38.99 31 THR B C 1
ATOM 1620 O O . THR B 1 33 ? -10.542 -4.953 9.722 1 40.23 31 THR B O 1
ATOM 1624 N N . ASP B 1 34 ? -10.636 -2.815 10.431 1 37.81 32 ASP B N 1
ATOM 1625 C CA . ASP B 1 34 ? -9.448 -2.92 11.302 1 37.38 32 ASP B CA 1
ATOM 1626 C C . ASP B 1 34 ? -9.714 -3.38 12.714 1 35.67 32 ASP B C 1
ATOM 1627 O O . ASP B 1 34 ? -8.795 -3.886 13.351 1 36.01 32 ASP B O 1
ATOM 1632 N N . TYR B 1 35 ? -10.912 -3.116 13.251 1 33.74 33 TYR B N 1
ATOM 1633 C CA . TYR B 1 35 ? -11.2 -3.473 14.638 1 32.5 33 TYR B CA 1
ATOM 1634 C C . TYR B 1 35 ? -12.38 -4.456 14.788 1 32.61 33 TYR B C 1
ATOM 1635 O O . TYR B 1 35 ? -12.973 -4.533 15.851 1 32.88 33 TYR B O 1
ATOM 1644 N N . LYS B 1 36 ? -12.757 -5.137 13.711 1 32.46 34 LYS B N 1
ATOM 1645 C CA . LYS B 1 36 ? -13.825 -6.147 13.639 1 33.22 34 LYS B CA 1
ATOM 1646 C C . LYS B 1 36 ? -15.161 -5.694 14.209 1 33.07 34 LYS B C 1
ATOM 1647 O O . LYS B 1 36 ? -15.863 -6.48 14.835 1 33.24 34 LYS B O 1
ATOM 1653 N N . GLY B 1 37 ? -15.503 -4.432 13.963 1 32.8 35 GLY B N 1
ATOM 1654 C CA . GLY B 1 37 ? -16.751 -3.844 14.42 1 32.78 35 GLY B CA 1
ATOM 1655 C C . GLY B 1 37 ? -16.802 -3.556 15.914 1 32.4 35 GLY B C 1
ATOM 1656 O O . GLY B 1 37 ? -17.883 -3.355 16.474 1 32.1 35 GLY B O 1
ATOM 1657 N N . ASN B 1 38 ? -15.649 -3.529 16.577 1 31.69 36 ASN B N 1
ATOM 1658 C CA . ASN B 1 38 ? -15.579 -3.292 18.015 1 31.71 36 ASN B CA 1
ATOM 1659 C C . ASN B 1 38 ? -15.215 -1.822 18.254 1 31.68 36 ASN B C 1
ATOM 1660 O O . ASN B 1 38 ? -14.062 -1.425 18.083 1 31.03 36 ASN B O 1
ATOM 1665 N N . TRP B 1 39 ? -16.213 -1.021 18.672 1 31.62 37 TRP B N 1
ATOM 1666 C CA . TRP B 1 39 ? -16.043 0.418 18.871 1 31.07 37 TRP B CA 1
ATOM 1667 C C . TRP B 1 39 ? -15.244 0.756 20.127 1 30.28 37 TRP B C 1
ATOM 1668 O O . TRP B 1 39 ? -14.673 1.834 20.187 1 30.25 37 TRP B O 1
ATOM 1679 N N . GLN B 1 40 ? -15.155 -0.19 21.105 1 29.58 38 GLN B N 1
ATOM 1680 C CA . GLN B 1 40 ? -14.374 -0.017 22.34 1 28.49 38 GLN B CA 1
ATOM 1681 C C . GLN B 1 40 ? -12.903 -0.108 22.008 1 29.45 38 GLN B C 1
ATOM 1682 O O . GLN B 1 40 ? -12.12 0.75 22.444 1 30.41 38 GLN B O 1
ATOM 1688 N N . LEU B 1 41 ? -12.521 -1.167 21.255 1 28.98 39 LEU B N 1
ATOM 1689 C CA . LEU B 1 41 ? -11.147 -1.396 20.802 1 29.05 39 LEU B CA 1
ATOM 1690 C C . LEU B 1 41 ? -10.738 -0.255 19.864 1 30.02 39 LEU B C 1
ATOM 1691 O O . LEU B 1 41 ? -9.637 0.276 20.009 1 29.82 39 LEU B O 1
ATOM 1696 N N . ALA B 1 42 ? -11.638 0.17 18.941 1 30.14 40 ALA B N 1
ATOM 1697 C CA . ALA B 1 42 ? -11.313 1.293 18.046 1 30.4 40 ALA B CA 1
ATOM 1698 C C . ALA B 1 42 ? -10.999 2.568 18.831 1 29.98 40 ALA B C 1
ATOM 1699 O O . ALA B 1 42 ? -10.008 3.214 18.542 1 29.5 40 ALA B O 1
ATOM 1701 N N . ALA B 1 43 ? -11.81 2.901 19.853 1 29.97 41 ALA B N 1
ATOM 1702 C CA . ALA B 1 43 ? -11.572 4.064 20.703 1 30.25 41 ALA B CA 1
ATOM 1703 C C . ALA B 1 43 ? -10.244 3.891 21.501 1 30.2 41 ALA B C 1
ATOM 1704 O O . ALA B 1 43 ? -9.507 4.843 21.618 1 30.65 41 ALA B O 1
ATOM 1706 N N . GLN B 1 44 ? -9.895 2.684 21.997 1 29.97 42 GLN B N 1
ATOM 1707 C CA . GLN B 1 44 ? -8.609 2.472 22.707 1 29.56 42 GLN B CA 1
ATOM 1708 C C . GLN B 1 44 ? -7.423 2.756 21.771 1 30.39 42 GLN B C 1
ATOM 1709 O O . GLN B 1 44 ? -6.415 3.344 22.185 1 30.81 42 GLN B O 1
ATOM 1715 N N . GLU B 1 45 ? -7.539 2.338 20.506 1 30.4 43 GLU B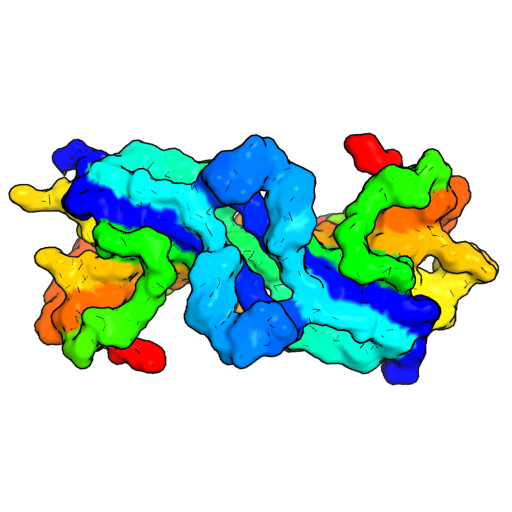 N 1
ATOM 1716 C CA . GLU B 1 45 ? -6.457 2.496 19.527 1 30.53 43 GLU B CA 1
ATOM 1717 C C . GLU B 1 45 ? -6.414 3.893 18.873 1 30.58 43 GLU B C 1
ATOM 1718 O O . GLU B 1 45 ? -5.331 4.401 18.596 1 30.76 43 GLU B O 1
ATOM 1724 N N . ARG B 1 46 ? -7.583 4.536 18.65 1 30.1 44 ARG B N 1
ATOM 1725 C CA . ARG B 1 46 ? -7.622 5.824 17.949 1 29.85 44 ARG B CA 1
ATOM 1726 C C . ARG B 1 46 ? -7.877 7.064 18.835 1 30.26 44 ARG B C 1
ATOM 1727 O O . ARG B 1 46 ? -7.799 8.178 18.295 1 29.78 44 ARG B O 1
ATOM 1735 N N . THR B 1 47 ? -8.158 6.926 20.191 1 31.1 45 THR B N 1
ATOM 1736 C CA . THR B 1 47 ? -8.186 8.188 20.968 1 32.57 45 THR B CA 1
ATOM 1737 C C . THR B 1 47 ? -6.723 8.688 21.045 1 31.44 45 THR B C 1
ATOM 1738 O O . THR B 1 47 ? -5.769 7.924 20.846 1 31.02 45 THR B O 1
ATOM 1742 N N . GLN B 1 48 ? -6.585 9.987 21.144 1 30.3 46 GLN B N 1
ATOM 1743 C CA . GLN B 1 48 ? -5.276 10.61 21.194 1 30.02 46 GLN B CA 1
ATOM 1744 C C . GLN B 1 48 ? -5.095 11.078 22.602 1 30.83 46 GLN B C 1
ATOM 1745 O O . GLN B 1 48 ? -5.813 11.972 23.05 1 31.12 46 GLN B O 1
ATOM 1751 N N . LYS B 1 49 ? -4.212 10.42 23.34 1 31.1 47 LYS B N 1
ATOM 1752 C CA . LYS B 1 49 ? -3.992 10.743 24.733 1 31.4 47 LYS B CA 1
ATOM 1753 C C . LYS B 1 49 ? -3.183 11.995 24.895 1 30.74 47 LYS B C 1
ATOM 1754 O O . LYS B 1 49 ? -2.219 12.205 24.167 1 30.36 47 LYS B O 1
ATOM 1760 N N . LEU B 1 50 ? -3.562 12.821 25.871 1 30.83 48 LEU B N 1
ATOM 1761 C CA . LEU B 1 50 ? -2.79 14.014 26.182 1 31.4 48 LEU B CA 1
ATOM 1762 C C . LEU B 1 50 ? -1.962 13.633 27.419 1 32.43 48 LEU B C 1
ATOM 1763 O O . LEU B 1 50 ? -1.044 12.822 27.269 1 32.53 48 LEU B O 1
ATOM 1768 N N . ASP B 1 51 ? -2.344 14.057 28.629 1 32.64 49 ASP B N 1
ATOM 1769 C CA . ASP B 1 51 ? -1.601 13.7 29.84 1 33.09 49 ASP B CA 1
ATOM 1770 C C . ASP B 1 51 ? -2.453 14.011 31.1 1 33.09 49 ASP B C 1
ATOM 1771 O O . ASP B 1 51 ? -3.556 14.578 31 1 32.85 49 ASP B O 1
ATOM 1776 N N . TRP B 1 52 ? -1.928 13.67 32.284 1 32.46 50 TRP B N 1
ATOM 1777 C CA . TRP B 1 52 ? -2.586 13.975 33.536 1 32.68 50 TRP B CA 1
ATOM 1778 C C . TRP B 1 52 ? -2.527 15.478 33.782 1 33.52 50 TRP B C 1
ATOM 1779 O O . TRP B 1 52 ? -1.518 16.111 33.482 1 34.02 50 TRP B O 1
ATOM 1790 N N . ILE B 1 53 ? -3.58 16.044 34.359 1 33.34 51 ILE B N 1
ATOM 1791 C CA . ILE B 1 53 ? -3.592 17.426 34.815 1 34.25 51 ILE B CA 1
ATOM 1792 C C . ILE B 1 53 ? -3.864 17.406 36.336 1 35.83 51 ILE B C 1
ATOM 1793 O O . ILE B 1 53 ? -4.685 16.604 36.82 1 36.02 51 ILE B O 1
ATOM 1798 N N . THR B 1 54 ? -3.095 18.203 37.095 1 36.4 52 THR B N 1
ATOM 1799 C CA . THR B 1 54 ? -3.236 18.302 38.542 1 38.01 52 THR B CA 1
ATOM 1800 C C . THR B 1 54 ? -3.457 19.771 39.034 1 39.04 52 THR B C 1
ATOM 1801 O O . THR B 1 54 ? -3.585 20.006 40.24 1 39.27 52 THR B O 1
ATOM 1805 N N . SER B 1 55 ? -3.463 20.745 38.12 1 38.88 53 SER B N 1
ATOM 1806 C CA . SER B 1 55 ? -3.604 22.145 38.481 1 39.26 53 SER B CA 1
ATOM 1807 C C . SER B 1 55 ? -4.394 22.902 37.437 1 39.7 53 SER B C 1
ATOM 1808 O O . SER B 1 55 ? -4.535 22.447 36.296 1 39.15 53 SER B O 1
ATOM 1811 N N . VAL B 1 56 ? -4.891 24.084 37.825 1 40.2 54 VAL B N 1
ATOM 1812 C CA . VAL B 1 56 ? -5.636 24.954 36.923 1 40.95 54 VAL B CA 1
ATOM 1813 C C . VAL B 1 56 ? -4.715 25.456 35.778 1 40.3 54 VAL B C 1
ATOM 1814 O O . VAL B 1 56 ? -5.168 25.575 34.632 1 40.81 54 VAL B O 1
ATOM 1818 N N . GLU B 1 57 ? -3.429 25.685 36.061 1 38.85 55 GLU B N 1
ATOM 1819 C CA . GLU B 1 57 ? -2.481 26.099 35.009 1 38.2 55 GLU B CA 1
ATOM 1820 C C . GLU B 1 57 ? -2.253 24.976 33.976 1 36.29 55 GLU B C 1
ATOM 1821 O O . GLU B 1 57 ? -2.184 25.246 32.777 1 35.95 55 GLU B O 1
ATOM 1827 N N . GLU B 1 58 ? -2.188 23.724 34.433 1 34.21 56 GLU B N 1
ATOM 1828 C CA . GLU B 1 58 ? -2.074 22.572 33.54 1 32.82 56 GLU B CA 1
ATOM 1829 C C . GLU B 1 58 ? -3.353 22.399 32.727 1 31.63 56 GLU B C 1
ATOM 1830 O O . GLU B 1 58 ? -3.296 22.031 31.558 1 31.19 56 GLU B O 1
ATOM 1836 N N . LEU B 1 59 ? -4.514 22.678 33.34 1 31.06 57 LEU B N 1
ATOM 1837 C CA . LEU B 1 59 ? -5.796 22.621 32.65 1 31.55 57 LEU B CA 1
ATOM 1838 C C . LEU B 1 59 ? -5.845 23.687 31.533 1 32.49 57 LEU B C 1
ATOM 1839 O O . LEU B 1 59 ? -6.15 23.343 30.402 1 32.79 57 LEU B O 1
ATOM 1844 N N . TRP B 1 60 ? -5.535 24.967 31.841 1 33.93 58 TRP B N 1
ATOM 1845 C CA . TRP B 1 60 ? -5.582 26.014 30.809 1 35.7 58 TRP B CA 1
ATOM 1846 C C . TRP B 1 60 ? -4.523 25.835 29.727 1 34.51 58 TRP B C 1
ATOM 1847 O O . TRP B 1 60 ? -4.785 26.175 28.577 1 35.59 58 TRP B O 1
ATOM 1858 N N . SER B 1 61 ? -3.344 25.308 30.074 1 32.17 59 SER B N 1
ATOM 1859 C CA . SER B 1 61 ? -2.31 25.042 29.084 1 31.57 59 SER B CA 1
ATOM 1860 C C . SER B 1 61 ? -2.778 23.948 28.127 1 31.94 59 SER B C 1
ATOM 1861 O O . SER B 1 61 ? -2.534 24.045 26.926 1 31.96 59 SER B O 1
ATOM 1864 N N . THR B 1 62 ? -3.457 22.906 28.661 1 32.08 60 THR B N 1
ATOM 1865 C CA . THR B 1 62 ? -3.999 21.813 27.853 1 32.78 60 THR B CA 1
ATOM 1866 C C . THR B 1 62 ? -5.074 22.342 26.888 1 33.09 60 THR B C 1
ATOM 1867 O O . THR B 1 62 ? -5.036 22.033 25.697 1 33.25 60 THR B O 1
ATOM 1871 N N . MET B 1 63 ? -6.017 23.152 27.398 1 33.07 61 MET B N 1
ATOM 1872 C CA . MET B 1 63 ? -7.092 23.716 26.579 1 34.03 61 MET B CA 1
ATOM 1873 C C . MET B 1 63 ? -6.547 24.634 25.479 1 34.41 61 MET B C 1
ATOM 1874 O O . MET B 1 63 ? -7.107 24.659 24.371 1 34.8 61 MET B O 1
ATOM 1879 N N . ASN B 1 64 ? -5.491 25.41 25.804 1 33.32 62 ASN B N 1
ATOM 1880 C CA . ASN B 1 64 ? -4.893 26.355 24.871 1 34.32 62 ASN B CA 1
ATOM 1881 C C . ASN B 1 64 ? -4.075 25.676 23.791 1 34.15 62 ASN B C 1
ATOM 1882 O O . ASN B 1 64 ? -3.856 26.285 22.754 1 34.67 62 ASN B O 1
ATOM 1887 N N . SER B 1 65 ? -3.644 24.416 23.997 1 33.05 63 SER B N 1
ATOM 1888 C CA . SER B 1 65 ? -2.897 23.689 22.959 1 32.71 63 SER B CA 1
ATOM 1889 C C . SER B 1 65 ? -3.823 23.152 21.828 1 32.81 63 SER B C 1
ATOM 1890 O O . SER B 1 65 ? -3.332 22.642 20.826 1 32.87 63 SER B O 1
ATOM 1893 N N . LEU B 1 66 ? -5.149 23.177 22.043 1 32.31 64 LEU B N 1
ATOM 1894 C CA . LEU B 1 66 ? -6.131 22.65 21.111 1 32.39 64 LEU B CA 1
ATOM 1895 C C . LEU B 1 66 ? -6.93 23.789 20.486 1 33.65 64 LEU B C 1
ATOM 1896 O O . LEU B 1 66 ? -7.077 24.843 21.107 1 34.06 64 LEU B O 1
ATOM 1901 N N . PRO B 1 67 ? -7.612 23.55 19.34 1 33.28 65 PRO B N 1
ATOM 1902 C CA . PRO B 1 67 ? -8.572 24.554 18.853 1 32.37 65 PRO B CA 1
ATOM 1903 C C . PRO B 1 67 ? -9.69 24.74 19.906 1 31.52 65 PRO B C 1
ATOM 1904 O O . PRO B 1 67 ? -9.838 23.91 20.821 1 30.82 65 PRO B O 1
ATOM 1908 N N . LYS B 1 68 ? -10.501 25.789 19.776 1 31.37 66 LYS B N 1
ATOM 1909 C CA . LYS B 1 68 ? -11.622 25.986 20.706 1 32.77 66 LYS B CA 1
ATOM 1910 C C . LYS B 1 68 ? -12.6 24.817 20.613 1 34.36 66 LYS B C 1
ATOM 1911 O O . LYS B 1 68 ? -12.679 24.18 19.565 1 34.72 66 LYS B O 1
ATOM 1917 N N . VAL B 1 69 ? -13.274 24.455 21.713 1 34.96 67 VAL B N 1
ATOM 1918 C CA . VAL B 1 69 ? -14.191 23.321 21.715 1 35.96 67 VAL B CA 1
ATOM 1919 C C . VAL B 1 69 ? -15.197 23.323 20.537 1 35.41 67 VAL B C 1
ATOM 1920 O O . VAL B 1 69 ? -15.377 22.279 19.912 1 34.85 67 VAL B O 1
ATOM 1924 N N . HIS B 1 70 ? -15.785 24.496 20.192 1 34.97 68 HIS B N 1
ATOM 1925 C CA . HIS B 1 70 ? -16.729 24.575 19.058 1 34.75 68 HIS B CA 1
ATOM 1926 C C . HIS B 1 70 ? -16.078 24.229 17.713 1 34.57 68 HIS B C 1
ATOM 1927 O O . HIS B 1 70 ? -16.773 23.867 16.772 1 35.25 68 HIS B O 1
ATOM 1934 N N . GLN B 1 71 ? -14.755 24.301 17.635 1 33.45 69 GLN B N 1
ATOM 1935 C CA . GLN B 1 71 ? -14.021 23.943 16.442 1 32.94 69 GLN B CA 1
ATOM 1936 C C . GLN B 1 71 ? -13.501 22.522 16.43 1 33.1 69 GLN B C 1
ATOM 1937 O O . GLN B 1 71 ? -12.977 22.127 15.411 1 33.47 69 GLN B O 1
ATOM 1943 N N . LEU B 1 72 ? -13.61 21.756 17.52 1 33.33 70 LEU B N 1
ATOM 1944 C CA . LEU B 1 72 ? -13.092 20.384 17.566 1 34.62 70 LEU B CA 1
ATOM 1945 C C . LEU B 1 72 ? -13.829 19.413 16.634 1 35.6 70 LEU B C 1
ATOM 1946 O O . LEU B 1 72 ? -13.261 18.4 16.248 1 36.77 70 LEU B O 1
ATOM 1951 N N . GLY B 1 73 ? -15.089 19.693 16.336 1 35.63 71 GLY B N 1
ATOM 1952 C CA . GLY B 1 73 ? -15.899 18.86 15.456 1 36.65 71 GLY B CA 1
ATOM 1953 C C . GLY B 1 73 ? -17.067 18.166 16.132 1 38.37 71 GLY B C 1
ATOM 1954 O O . GLY B 1 73 ? -16.93 17.653 17.243 1 38.46 71 GLY B O 1
ATOM 1955 N N . MET B 1 74 ? -18.208 18.031 15.427 1 39.19 72 MET B N 1
ATOM 1956 C CA . MET B 1 74 ? -19.381 17.356 15.977 1 40.45 72 MET B CA 1
ATOM 1957 C C . MET B 1 74 ? -19.094 15.889 16.423 1 39.65 72 MET B C 1
ATOM 1958 O O . MET B 1 74 ? -19.512 15.497 17.514 1 40.11 72 MET B O 1
ATOM 1963 N N . GLY B 1 75 ? -18.357 15.122 15.629 1 38.64 73 GLY B N 1
ATOM 1964 C CA . GLY B 1 75 ? -18.049 13.736 15.991 1 38.28 73 GLY B CA 1
ATOM 1965 C C . GLY B 1 75 ? -16.985 13.527 17.06 1 37.3 73 GLY B C 1
ATOM 1966 O O . GLY B 1 75 ? -16.844 12.416 17.586 1 38.15 73 GLY B O 1
ATOM 1967 N N . SER B 1 76 ? -16.26 14.603 17.425 1 35.04 74 SER B N 1
ATOM 1968 C CA . SER B 1 76 ? -15.154 14.596 18.393 1 34.1 74 SER B CA 1
ATOM 1969 C C . SER B 1 76 ? -15.59 14.778 19.854 1 33.7 74 SER B C 1
ATOM 1970 O O . SER B 1 76 ? -16.657 15.334 20.122 1 33.74 74 SER B O 1
ATOM 1973 N N . THR B 1 77 ? -14.755 14.323 20.806 1 32.6 75 THR B N 1
ATOM 1974 C CA . THR B 1 77 ? -15.037 14.527 22.224 1 32.1 75 THR B CA 1
ATOM 1975 C C . THR B 1 77 ? -13.734 14.787 22.957 1 31.51 75 THR B C 1
ATOM 1976 O O . THR B 1 77 ? -12.738 14.085 22.726 1 31.79 75 THR B O 1
ATOM 1980 N N . LEU B 1 78 ? -13.723 15.804 23.825 1 29.7 76 LEU B N 1
ATOM 1981 C CA . LEU B 1 78 ? -12.568 16.091 24.674 1 28.67 76 LEU B CA 1
ATOM 1982 C C . LEU B 1 78 ? -12.96 15.512 26.029 1 27.81 76 LEU B C 1
ATOM 1983 O O . LEU B 1 78 ? -14.007 15.868 26.569 1 27.88 76 LEU B O 1
ATOM 1988 N N . ILE B 1 79 ? -12.184 14.563 26.54 1 26.79 77 ILE B N 1
ATOM 1989 C CA . ILE B 1 79 ? -12.545 13.823 27.75 1 26.65 77 ILE B CA 1
ATOM 1990 C C . ILE B 1 79 ? -11.594 14.062 28.937 1 28.03 77 ILE B C 1
ATOM 1991 O O . ILE B 1 79 ? -10.378 14.061 28.763 1 28.89 77 ILE B O 1
ATOM 1996 N N . PHE B 1 80 ? -12.156 14.24 30.151 1 27.66 78 PHE B N 1
ATOM 1997 C CA . PHE B 1 80 ? -11.39 14.368 31.393 1 28.88 78 PHE B CA 1
ATOM 1998 C C . PHE B 1 80 ? -11.857 13.236 32.308 1 29.22 78 PHE B C 1
ATOM 1999 O O . PHE B 1 80 ? -13.036 13.191 32.659 1 29.3 78 PHE B O 1
ATOM 2007 N N . ALA B 1 81 ? -10.972 12.3 32.647 1 29.49 79 ALA B N 1
ATOM 2008 C CA . ALA B 1 81 ? -11.372 11.157 33.471 1 30.22 79 ALA B CA 1
ATOM 2009 C C . ALA B 1 81 ? -10.552 11.084 34.731 1 30.99 79 ALA B C 1
ATOM 2010 O O . ALA B 1 81 ? -9.34 10.944 34.653 1 31.27 79 ALA B O 1
ATOM 2012 N N . ARG B 1 82 ? -11.206 11.143 35.892 1 31.25 80 ARG B N 1
ATOM 2013 C CA . ARG B 1 82 ? -10.511 11.069 37.177 1 31.75 80 ARG B CA 1
ATOM 2014 C C . ARG B 1 82 ? -9.85 9.718 37.335 1 31.6 80 ARG B C 1
ATOM 2015 O O . ARG B 1 82 ? -10.508 8.7 37.186 1 31.82 80 ARG B O 1
ATOM 2023 N N . ASN B 1 83 ? -8.534 9.719 37.557 1 31.32 81 ASN B N 1
ATOM 2024 C CA . ASN B 1 83 ? -7.683 8.551 37.833 1 31.93 81 ASN B CA 1
ATOM 2025 C C . ASN B 1 83 ? -7.721 7.442 36.784 1 31.17 81 ASN B C 1
ATOM 2026 O O . ASN B 1 83 ? -7.429 6.309 37.128 1 31.24 81 ASN B O 1
ATOM 2031 N N . ASN B 1 84 ? -8.036 7.745 35.513 1 31.02 82 ASN B N 1
ATOM 2032 C CA . ASN B 1 84 ? -8.151 6.684 34.502 1 31.31 82 ASN B CA 1
ATOM 2033 C C . ASN B 1 84 ? -7.623 7.114 33.153 1 31.95 82 ASN B C 1
ATOM 2034 O O . ASN B 1 84 ? -8.136 8.072 32.595 1 31.86 82 ASN B O 1
ATOM 2039 N N . LYS B 1 85 ? -6.607 6.374 32.608 1 31.7 83 LYS B N 1
ATOM 2040 C CA . LYS B 1 85 ? -5.998 6.635 31.3 1 32.14 83 LYS B CA 1
ATOM 2041 C C . LYS B 1 85 ? -6.763 6.012 30.135 1 32.99 83 LYS B C 1
ATOM 2042 O O . LYS B 1 85 ? -6.463 6.327 28.986 1 33.35 83 LYS B O 1
ATOM 2048 N N . GLU B 1 86 ? -7.696 5.096 30.401 1 32.97 84 GLU B N 1
ATOM 2049 C CA . GLU B 1 86 ? -8.453 4.431 29.337 1 33.53 84 GLU B CA 1
ATOM 2050 C C . GLU B 1 86 ? -9.748 5.187 29.007 1 34.08 84 GLU B C 1
ATOM 2051 O O . GLU B 1 86 ? -10.257 5.933 29.851 1 33.46 84 GLU B O 1
ATOM 2057 N N . PRO B 1 87 ? -10.345 4.992 27.806 1 34.72 85 PRO B N 1
ATOM 2058 C CA . PRO B 1 87 ? -11.622 5.675 27.508 1 34.88 85 PRO B CA 1
ATOM 2059 C C . PRO B 1 87 ? -12.697 5.301 28.522 1 34.45 85 PRO B C 1
ATOM 2060 O O . PRO B 1 87 ? -12.88 4.127 28.812 1 34.09 85 PRO B O 1
ATOM 2064 N N . PRO B 1 88 ? -13.3 6.297 29.186 1 35.02 86 PRO B N 1
ATOM 2065 C CA . PRO B 1 88 ? -14.289 5.986 30.224 1 34.89 86 PRO B CA 1
ATOM 2066 C C . PRO B 1 88 ? -15.561 5.39 29.634 1 34.97 86 PRO B C 1
ATOM 2067 O O . PRO B 1 88 ? -15.937 5.7 28.511 1 34.38 86 PRO B O 1
ATOM 2071 N N . SER B 1 89 ? -16.201 4.513 30.397 1 35.79 87 SER B N 1
ATOM 2072 C CA . SER B 1 89 ? -17.426 3.808 30.016 1 37.25 87 SER B CA 1
ATOM 2073 C C . SER B 1 89 ? -18.495 4.083 31.065 1 38.05 87 SER B C 1
ATOM 2074 O O . SER B 1 89 ? -18.155 4.113 32.255 1 38.07 87 SER B O 1
ATOM 2077 N N . TYR B 1 90 ? -19.763 4.335 30.678 1 39.23 88 TYR B N 1
ATOM 2078 C CA . TYR B 1 90 ? -20.776 4.601 31.723 1 41.22 88 TYR B CA 1
ATOM 2079 C C . TYR B 1 90 ? -21.158 3.31 32.496 1 40.31 88 TYR B C 1
ATOM 2080 O O . TYR B 1 90 ? -21.726 3.413 33.581 1 39.79 88 TYR B O 1
ATOM 2089 N N . GLU B 1 91 ? -20.766 2.126 31.982 1 40.36 89 GLU B N 1
ATOM 2090 C CA . GLU B 1 91 ? -20.902 0.816 32.637 1 41.27 89 GLU B CA 1
ATOM 2091 C C . GLU B 1 91 ? -20.095 0.778 33.98 1 40.22 89 GLU B C 1
ATOM 2092 O O . GLU B 1 91 ? -20.333 -0.08 34.83 1 41.1 89 GLU B O 1
ATOM 2098 N N . ALA B 1 92 ? -19.15 1.71 34.164 1 38.49 90 ALA B N 1
ATOM 2099 C CA . ALA B 1 92 ? -18.371 1.843 35.397 1 38.14 90 ALA B CA 1
ATOM 2100 C C . ALA B 1 92 ? -19.24 2.272 36.601 1 37.69 90 ALA B C 1
ATOM 2101 O O . ALA B 1 92 ? -18.785 2.177 37.736 1 37.4 90 ALA B O 1
ATOM 2103 N N . TYR B 1 93 ? -20.46 2.784 36.351 1 36.84 91 TYR B N 1
ATOM 2104 C CA . TYR B 1 93 ? -21.326 3.28 37.393 1 36.67 91 TYR B CA 1
ATOM 2105 C C . TYR B 1 93 ? -22.669 2.57 37.37 1 37.38 91 TYR B C 1
ATOM 2106 O O . TYR B 1 93 ? -23.626 3.081 36.766 1 37.84 91 TYR B O 1
ATOM 2115 N N . PRO B 1 94 ? -22.752 1.422 38.099 1 36.71 92 PRO B N 1
ATOM 2116 C CA . PRO B 1 94 ? -24.014 0.691 38.22 1 36.73 92 PRO B CA 1
ATOM 2117 C C . PRO B 1 94 ? -25.215 1.517 38.682 1 36.52 92 PRO B C 1
ATOM 2118 O O . PRO B 1 94 ? -26.316 1.235 38.204 1 37.04 92 PRO B O 1
ATOM 2122 N N . ASN B 1 95 ? -25.056 2.462 39.627 1 35.17 93 ASN B N 1
ATOM 2123 C CA . ASN B 1 95 ? -26.191 3.338 39.961 1 34.66 93 ASN B CA 1
ATOM 2124 C C . ASN B 1 95 ? -25.839 4.811 39.718 1 34.34 93 ASN B C 1
ATOM 2125 O O . ASN B 1 95 ? -26.301 5.675 40.446 1 35.21 93 ASN B O 1
ATOM 2130 N N . GLY B 1 96 ? -25.063 5.088 38.686 1 33.59 94 GLY B N 1
ATOM 2131 C CA . GLY B 1 96 ? -24.744 6.463 38.327 1 34.21 94 GLY B CA 1
ATOM 2132 C C . GLY B 1 96 ? -25.722 7.073 37.345 1 35.29 94 GLY B C 1
ATOM 2133 O O . GLY B 1 96 ? -26.656 6.412 36.885 1 36.39 94 GLY B O 1
ATOM 2134 N N . SER B 1 97 ? -25.51 8.351 37.016 1 34.69 95 SER B N 1
ATOM 2135 C CA . SER B 1 97 ? -26.326 9.084 36.055 1 34.2 95 SER B CA 1
ATOM 2136 C C . SER B 1 97 ? -25.538 10.29 35.515 1 34.39 95 SER B C 1
ATOM 2137 O O . SER B 1 97 ? -24.347 10.417 35.82 1 34.04 95 SER B O 1
ATOM 2140 N N . ARG B 1 98 ? -26.168 11.161 34.698 1 34.73 96 ARG B N 1
ATOM 2141 C CA . ARG B 1 98 ? -25.432 12.281 34.117 1 34.96 96 ARG B CA 1
ATOM 2142 C C . ARG B 1 98 ? -26.168 13.617 34.154 1 35.12 96 ARG B C 1
ATOM 2143 O O . ARG B 1 98 ? -27.405 13.665 34.304 1 35.04 96 ARG B O 1
ATOM 2151 N N . ILE B 1 99 ? -25.383 14.713 34.059 1 34.5 97 ILE B N 1
ATOM 2152 C CA . ILE B 1 99 ? -25.898 16.066 34.007 1 34.97 97 ILE B CA 1
ATOM 2153 C C . ILE B 1 99 ? -25.37 16.7 32.717 1 35.53 97 ILE B C 1
ATOM 2154 O O . ILE B 1 99 ? -24.164 16.663 32.456 1 36 97 ILE B O 1
ATOM 2159 N N . MET B 1 100 ? -26.265 17.247 31.905 1 35.24 98 MET B N 1
ATOM 2160 C CA . MET B 1 100 ? -25.876 17.9 30.673 1 35.92 98 MET B CA 1
ATOM 2161 C C . MET B 1 100 ? -26.023 19.401 30.861 1 35.09 98 MET B C 1
ATOM 2162 O O . MET B 1 100 ? -27.062 19.883 31.311 1 34.3 98 MET B O 1
ATOM 2167 N N . ILE B 1 101 ? -24.98 20.138 30.521 1 34.74 99 ILE B N 1
ATOM 2168 C CA . ILE B 1 101 ? -24.99 21.596 30.562 1 34.65 99 ILE B CA 1
ATOM 2169 C C . ILE B 1 101 ? -24.739 22.094 29.147 1 34.67 99 ILE B C 1
ATOM 2170 O O . ILE B 1 101 ? -23.642 21.89 28.612 1 34.31 99 ILE B O 1
ATOM 2175 N N . ASN B 1 102 ? -25.75 22.721 28.525 1 34.69 100 ASN B N 1
ATOM 2176 C CA . ASN B 1 102 ? -25.583 23.253 27.179 1 35.47 100 ASN B CA 1
ATOM 2177 C C . ASN B 1 102 ? -25.21 24.723 27.268 1 33.83 100 ASN B C 1
ATOM 2178 O O . ASN B 1 102 ? -25.863 25.48 27.963 1 33.34 100 ASN B O 1
ATOM 2183 N N . LEU B 1 103 ? -24.153 25.114 26.587 1 33.14 101 LEU B N 1
ATOM 2184 C CA . LEU B 1 103 ? -23.678 26.498 26.557 1 33.16 101 LEU B CA 1
ATOM 2185 C C . LEU B 1 103 ? -23.941 26.998 25.137 1 34.7 101 LEU B C 1
ATOM 2186 O O . LEU B 1 103 ? -23.34 26.491 24.193 1 34.29 101 LEU B O 1
ATOM 2191 N N . LEU B 1 104 ? -24.924 27.893 24.977 1 35.9 102 LEU B N 1
ATOM 2192 C CA . LEU B 1 104 ? -25.423 28.308 23.66 1 37.9 102 LEU B CA 1
ATOM 2193 C C . LEU B 1 104 ? -24.528 29.212 22.823 1 39.23 102 LEU B C 1
ATOM 2194 O O . LEU B 1 104 ? -24.484 29.044 21.595 1 39.41 102 LEU B O 1
ATOM 2199 N N . LYS B 1 105 ? -23.916 30.23 23.445 1 40.35 103 LYS B N 1
ATOM 2200 C CA . LYS B 1 105 ? -23.17 31.227 22.68 1 42.35 103 LYS B CA 1
ATOM 2201 C C . LYS B 1 105 ? -22.143 31.981 23.539 1 43.89 103 LYS B C 1
ATOM 2202 O O . LYS B 1 105 ? -22.265 32.021 24.774 1 43.93 103 LYS B O 1
ATOM 2208 N N . PRO B 1 106 ? -21.136 32.627 22.908 1 44.72 104 PRO B N 1
ATOM 2209 C CA . PRO B 1 106 ? -20.196 33.446 23.695 1 44.65 104 PRO B CA 1
ATOM 2210 C C . PRO B 1 106 ? -20.913 34.648 24.332 1 44.48 104 PRO B C 1
ATOM 2211 O O . PRO B 1 106 ? -21.921 35.119 23.815 1 44.41 104 PRO B O 1
ATOM 2215 N N . PRO B 1 107 ? -20.429 35.163 25.469 1 44.1 105 PRO B N 1
ATOM 2216 C CA . PRO B 1 107 ? -19.247 34.705 26.21 1 43.61 105 PRO B CA 1
ATOM 2217 C C . PRO B 1 107 ? -19.518 33.506 27.128 1 43.5 105 PRO B C 1
ATOM 2218 O O . PRO B 1 107 ? -18.581 33.025 27.749 1 43.4 105 PRO B O 1
ATOM 2222 N N . THR B 1 108 ? -20.778 33.021 27.222 1 42.75 106 THR B N 1
ATOM 2223 C CA . THR B 1 108 ? -21.133 31.871 28.064 1 42.53 106 THR B CA 1
ATOM 2224 C C . THR B 1 108 ? -20.369 30.603 27.685 1 41.6 106 THR B C 1
ATOM 2225 O O . THR B 1 108 ? -19.957 29.861 28.558 1 41.47 106 THR B O 1
ATOM 2229 N N . THR B 1 109 ? -20.102 30.396 26.389 1 40.95 107 THR B N 1
ATOM 2230 C CA . THR B 1 109 ? -19.35 29.226 25.928 1 40.88 107 THR B CA 1
ATOM 2231 C C . THR B 1 109 ? -17.874 29.183 26.389 1 41.59 107 THR B C 1
ATOM 2232 O O . THR B 1 109 ? -17.267 28.115 26.385 1 41.16 107 THR B O 1
ATOM 2236 N N . ASP B 1 110 ? -17.299 30.332 26.758 1 41.98 108 ASP B N 1
ATOM 2237 C CA . ASP B 1 110 ? -15.938 30.402 27.275 1 42.98 108 ASP B CA 1
ATOM 2238 C C . ASP B 1 110 ? -15.968 30.454 28.803 1 43.62 108 ASP B C 1
ATOM 2239 O O . ASP B 1 110 ? -15.432 29.558 29.456 1 43.73 108 ASP B O 1
ATOM 2244 N N . ALA B 1 111 ? -16.663 31.456 29.368 1 43.75 109 ALA B N 1
ATOM 2245 C CA . ALA B 1 111 ? -16.774 31.66 30.811 1 44.05 109 ALA B CA 1
ATOM 2246 C C . ALA B 1 111 ? -17.444 30.506 31.545 1 43.75 109 ALA B C 1
ATOM 2247 O O . ALA B 1 111 ? -17.024 30.152 32.633 1 44.44 109 ALA B O 1
ATOM 2249 N N . GLY B 1 112 ? -18.494 29.958 30.963 1 43.14 110 GLY B N 1
ATOM 2250 C CA . GLY B 1 112 ? -19.246 28.846 31.521 1 43.14 110 GLY B CA 1
ATOM 2251 C C . GLY B 1 112 ? -18.43 27.583 31.501 1 42.72 110 GLY B C 1
ATOM 2252 O O . GLY B 1 112 ? -18.472 26.822 32.46 1 43.47 110 GLY B O 1
ATOM 2253 N N . LEU B 1 113 ? -17.653 27.359 30.432 1 41.91 111 LEU B N 1
ATOM 2254 C CA . LEU B 1 113 ? -16.807 26.181 30.333 1 42.1 111 LEU B CA 1
ATOM 2255 C C . LEU B 1 113 ? -15.729 26.255 31.413 1 42.15 111 LEU B C 1
ATOM 2256 O O . LEU B 1 113 ? -15.54 25.279 32.13 1 42.3 111 LEU B O 1
ATOM 2261 N N . GLU B 1 114 ? -15.098 27.43 31.586 1 41.74 112 GLU B N 1
ATOM 2262 C CA . GLU B 1 114 ? -14.058 27.626 32.592 1 42.14 112 GLU B CA 1
ATOM 2263 C C . GLU B 1 114 ? -14.605 27.387 33.985 1 42.31 112 GLU B C 1
ATOM 2264 O O . GLU B 1 114 ? -13.983 26.684 34.786 1 42.05 112 GLU B O 1
ATOM 2270 N N . LEU B 1 115 ? -15.795 27.928 34.263 1 42.3 113 LEU B N 1
ATOM 2271 C CA . LEU B 1 115 ? -16.411 27.758 35.559 1 42.96 113 LEU B CA 1
ATOM 2272 C C . LEU B 1 115 ? -16.725 26.294 35.851 1 42.68 113 LEU B C 1
ATOM 2273 O O . LEU B 1 115 ? -16.389 25.831 36.934 1 42.95 113 LEU B O 1
ATOM 2278 N N . VAL B 1 116 ? -17.36 25.571 34.913 1 42.36 114 VAL B N 1
ATOM 2279 C CA . VAL B 1 116 ? -17.719 24.155 35.109 1 42.88 114 VAL B CA 1
ATOM 2280 C C . VAL B 1 116 ? -16.474 23.307 35.3 1 43.35 114 VAL B C 1
ATOM 2281 O O . VAL B 1 116 ? -16.425 22.506 36.234 1 43.08 114 VAL B O 1
ATOM 2285 N N . LEU B 1 117 ? -15.425 23.535 34.48 1 44.02 115 LEU B N 1
ATOM 2286 C CA . LEU B 1 117 ? -14.161 22.796 34.623 1 45.03 115 LEU B CA 1
ATOM 2287 C C . LEU B 1 117 ? -13.579 22.998 36.035 1 45.6 115 LEU B C 1
ATOM 2288 O O . LEU B 1 117 ? -13.232 22.028 36.701 1 45.88 115 LEU B O 1
ATOM 2293 N N . ALA B 1 118 ? -13.593 24.241 36.516 1 45.63 116 ALA B N 1
ATOM 2294 C CA . ALA B 1 118 ? -13.087 24.572 37.845 1 46.75 116 ALA B CA 1
ATOM 2295 C C . ALA B 1 118 ? -13.946 24.001 38.982 1 47.47 116 ALA B C 1
ATOM 2296 O O . ALA B 1 118 ? -13.397 23.436 39.91 1 47.65 116 ALA B O 1
ATOM 2298 N N . VAL B 1 119 ? -15.276 24.16 38.935 1 47.54 117 VAL B N 1
ATOM 2299 C CA . VAL B 1 119 ? -16.16 23.641 39.975 1 48.29 117 VAL B CA 1
ATOM 2300 C C . VAL B 1 119 ? -16.084 22.11 40.081 1 48.01 117 VAL B C 1
ATOM 2301 O O . VAL B 1 119 ? -16.114 21.581 41.187 1 48.47 117 VAL B O 1
ATOM 2305 N N . VAL B 1 120 ? -16.011 21.407 38.949 1 47.42 118 VAL B N 1
ATOM 2306 C CA . VAL B 1 120 ? -15.98 19.947 38.935 1 47.54 118 VAL B CA 1
ATOM 2307 C C . VAL B 1 120 ? -14.627 19.377 39.358 1 48.02 118 VAL B C 1
ATOM 2308 O O . VAL B 1 120 ? -14.58 18.496 40.224 1 48.8 118 VAL B O 1
ATOM 2312 N N . MET B 1 121 ? -13.545 19.858 38.761 1 47.35 119 MET B N 1
ATOM 2313 C CA . MET B 1 121 ? -12.226 19.304 39.04 1 47.76 119 MET B CA 1
ATOM 2314 C C . MET B 1 121 ? -11.483 19.984 40.181 1 49.91 119 MET B C 1
ATOM 2315 O O . MET B 1 121 ? -10.672 19.35 40.845 1 49.7 119 MET B O 1
ATOM 2320 N N . GLY B 1 122 ? -11.777 21.251 40.406 1 52.08 120 GLY B N 1
ATOM 2321 C CA . GLY B 1 122 ? -11.142 22.086 41.416 1 54.96 120 GLY B CA 1
ATOM 2322 C C . GLY B 1 122 ? -11.315 21.641 42.848 1 58.26 120 GLY B C 1
ATOM 2323 O O . GLY B 1 122 ? -12.335 21.051 43.213 1 58.53 120 GLY B O 1
ATOM 2324 N N . GLU B 1 123 ? -10.294 21.928 43.661 1 60.62 121 GLU B N 1
ATOM 2325 C CA . GLU B 1 123 ? -10.205 21.574 45.07 1 63.51 121 GLU B CA 1
ATOM 2326 C C . GLU B 1 123 ? -10.804 22.702 45.878 1 66.38 121 GLU B C 1
ATOM 2327 O O . GLU B 1 123 ? -10.245 23.796 45.885 1 66.81 121 GLU B O 1
ATOM 2333 N N . THR B 1 124 ? -11.962 22.473 46.525 1 68.23 122 THR B N 1
ATOM 2334 C CA . THR B 1 124 ? -12.604 23.536 47.313 1 70.27 122 THR B CA 1
ATOM 2335 C C . THR B 1 124 ? -12.704 23.219 48.82 1 71.8 122 THR B C 1
ATOM 2336 O O . THR B 1 124 ? -13.245 24.038 49.569 1 72.11 122 THR B O 1
ATOM 2340 N N . ALA B 1 125 ? -12.2 22.049 49.268 1 72.44 123 ALA B N 1
ATOM 2341 C CA . ALA B 1 125 ? -12.27 21.686 50.686 1 73.52 123 ALA B CA 1
ATOM 2342 C C . ALA B 1 125 ? -10.927 21.22 51.251 1 74.03 123 ALA B C 1
ATOM 2343 O O . ALA B 1 125 ? -10.848 20.851 52.424 1 74.11 123 ALA B O 1
ATOM 2345 N N . PRO B 1 134 ? -17.213 13.64 46.712 1 41.97 132 PRO B N 1
ATOM 2346 C CA . PRO B 1 134 ? -17.278 14.155 45.336 1 41.79 132 PRO B CA 1
ATOM 2347 C C . PRO B 1 134 ? -17.523 13.003 44.357 1 40.2 132 PRO B C 1
ATOM 2348 O O . PRO B 1 134 ? -16.642 12.182 44.115 1 39.89 132 PRO B O 1
ATOM 2352 N N . VAL B 1 135 ? -18.739 12.932 43.808 1 39.05 133 VAL B N 1
ATOM 2353 C CA . VAL B 1 135 ? -19.121 11.827 42.929 1 37.83 133 VAL B CA 1
ATOM 2354 C C . VAL B 1 135 ? -18.927 12.091 41.452 1 36.36 133 VAL B C 1
ATOM 2355 O O . VAL B 1 135 ? -19.03 11.144 40.676 1 36.14 133 VAL B O 1
ATOM 2359 N N . CYS B 1 136 ? -18.664 13.353 41.041 1 35.27 134 CYS B N 1
ATOM 2360 C CA . CYS B 1 136 ? -18.439 13.639 39.619 1 34.89 134 CYS B CA 1
ATOM 2361 C C . CYS B 1 136 ? -17.108 13.029 39.229 1 33.86 134 CYS B C 1
ATOM 2362 O O . CYS B 1 136 ? -16.072 13.423 39.763 1 33.68 134 CYS B O 1
ATOM 2365 N N . ASP B 1 137 ? -17.136 12.058 38.328 1 33.02 135 ASP B N 1
ATOM 2366 C CA . ASP B 1 137 ? -15.959 11.289 37.966 1 32.71 135 ASP B CA 1
ATOM 2367 C C . ASP B 1 137 ? -15.444 11.465 36.532 1 32.9 135 ASP B C 1
ATOM 2368 O O . ASP B 1 137 ? -14.276 11.149 36.262 1 32.91 135 ASP B O 1
ATOM 2373 N N . VAL B 1 138 ? -16.315 11.872 35.599 1 31.89 136 VAL B N 1
ATOM 2374 C CA . VAL B 1 138 ? -15.933 12.045 34.19 1 31.75 136 VAL B CA 1
ATOM 2375 C C . VAL B 1 138 ? -16.533 13.356 33.678 1 32.56 136 VAL B C 1
ATOM 2376 O O . VAL B 1 138 ? -17.63 13.749 34.083 1 32.2 136 VAL B O 1
ATOM 2380 N N . LEU B 1 139 ? -15.823 14.017 32.775 1 33.49 137 LEU B N 1
ATOM 2381 C CA . LEU B 1 139 ? -16.306 15.245 32.158 1 36.22 137 LEU B CA 1
ATOM 2382 C C . LEU B 1 139 ? -16.044 15.095 30.655 1 37.21 137 LEU B C 1
ATOM 2383 O O . LEU B 1 139 ? -14.925 14.814 30.255 1 37.74 137 LEU B O 1
ATOM 2388 N N . ARG B 1 140 ? -17.079 15.2 29.833 1 37.17 138 ARG B N 1
ATOM 2389 C CA . ARG B 1 140 ? -16.948 15.069 28.378 1 37.04 138 ARG B CA 1
ATOM 2390 C C . ARG B 1 140 ? -17.441 16.339 27.713 1 37.22 138 ARG B C 1
ATOM 2391 O O . ARG B 1 140 ? -18.535 16.811 28.02 1 37.48 138 ARG B O 1
ATOM 2399 N N . ILE B 1 141 ? -16.631 16.908 26.826 1 36.95 139 ILE B N 1
ATOM 2400 C CA . ILE B 1 141 ? -16.984 18.161 26.172 1 37.6 139 ILE B CA 1
ATOM 2401 C C . ILE B 1 141 ? -17.062 17.95 24.659 1 37.31 139 ILE B C 1
ATOM 2402 O O . ILE B 1 141 ? -16.16 17.356 24.062 1 36.58 139 ILE B O 1
ATOM 2407 N N . ALA B 1 142 ? -18.102 18.507 24.03 1 37.48 140 ALA B N 1
ATOM 2408 C CA . ALA B 1 142 ? -18.277 18.374 22.59 1 38.29 140 ALA B CA 1
ATOM 2409 C C . ALA B 1 142 ? -19.039 19.545 21.974 1 39.3 140 ALA B C 1
ATOM 2410 O O . ALA B 1 142 ? -19.895 20.15 22.631 1 40.07 140 ALA B O 1
ATOM 2412 N N . ALA B 1 143 ? -18.79 19.797 20.684 1 38.71 141 ALA B N 1
ATOM 2413 C CA . ALA B 1 143 ? -19.525 20.767 19.913 1 38.97 141 ALA B CA 1
ATOM 2414 C C . ALA B 1 143 ? -20.9 20.158 19.616 1 40.52 141 ALA B C 1
ATOM 2415 O O . ALA B 1 143 ? -20.995 18.983 19.252 1 39.92 141 ALA B O 1
ATOM 2417 N N . ARG B 1 144 ? -21.983 20.934 19.831 1 42.02 142 ARG B N 1
ATOM 2418 C CA . ARG B 1 144 ? -23.343 20.484 19.531 1 43.74 142 ARG B CA 1
ATOM 2419 C C . ARG B 1 144 ? -24.075 21.632 18.825 1 46 142 ARG B C 1
ATOM 2420 O O . ARG B 1 144 ? -24.969 22.243 19.406 1 46.48 142 ARG B O 1
ATOM 2428 N N . PRO B 1 145 ? -23.664 21.955 17.577 1 47.3 143 PRO B N 1
ATOM 2429 C CA . PRO B 1 145 ? -24.248 23.099 16.859 1 48.36 143 PRO B CA 1
ATOM 2430 C C . PRO B 1 145 ? -25.685 22.903 16.403 1 50.08 143 PRO B C 1
ATOM 2431 O O . PRO B 1 145 ? -26.14 21.78 16.181 1 50.32 143 PRO B O 1
ATOM 2435 N N . SER B 1 146 ? -26.409 24.013 16.288 1 50.62 144 SER B N 1
ATOM 2436 C CA . SER B 1 146 ? -27.773 24.033 15.765 1 50.98 144 SER B CA 1
ATOM 2437 C C . SER B 1 146 ? -27.888 25.175 14.76 1 50.67 144 SER B C 1
ATOM 2438 O O . SER B 1 146 ? -26.949 25.981 14.619 1 51.33 144 SER B O 1
ATOM 2441 N N . ARG B 1 147 ? -29.013 25.239 14.027 1 49.9 145 ARG B N 1
ATOM 2442 C CA . ARG B 1 147 ? -29.205 26.297 13.04 1 49.71 145 ARG B CA 1
ATOM 2443 C C . ARG B 1 147 ? -29.195 27.674 13.705 1 48.64 145 ARG B C 1
ATOM 2444 O O . ARG B 1 147 ? -28.621 28.628 13.174 1 48.9 145 ARG B O 1
ATOM 2452 N N . GLU B 1 148 ? -29.796 27.763 14.893 1 47.15 146 GLU B N 1
ATOM 2453 C CA . GLU B 1 148 ? -29.891 29.033 15.608 1 46.51 146 GLU B CA 1
ATOM 2454 C C . GLU B 1 148 ? -28.636 29.371 16.396 1 45.4 146 GLU B C 1
ATOM 2455 O O . GLU B 1 148 ? -28.302 30.545 16.538 1 45.28 146 GLU B O 1
ATOM 2461 N N . HIS B 1 149 ? -27.944 28.346 16.92 1 44.28 147 HIS B N 1
ATOM 2462 C CA . HIS B 1 149 ? -26.73 28.543 17.706 1 43.41 147 HIS B CA 1
ATOM 2463 C C . HIS B 1 149 ? -25.608 27.647 17.203 1 43.83 147 HIS B C 1
ATOM 2464 O O . HIS B 1 149 ? -25.381 26.541 17.704 1 43.69 147 HIS B O 1
ATOM 2471 N N . SER B 1 150 ? -24.894 28.141 16.205 1 43.7 148 SER B N 1
ATOM 2472 C CA . SER B 1 150 ? -23.789 27.421 15.588 1 44.01 148 SER B CA 1
ATOM 2473 C C . SER B 1 150 ? -22.558 27.208 16.497 1 43.36 148 SER B C 1
ATOM 2474 O O . SER B 1 150 ? -21.759 26.322 16.216 1 43.16 148 SER B O 1
ATOM 2477 N N . GLU B 1 151 ? -22.409 27.988 17.582 1 43.07 149 GLU B N 1
ATOM 2478 C CA . GLU B 1 151 ? -21.27 27.825 18.506 1 43.2 149 GLU B CA 1
ATOM 2479 C C . GLU B 1 151 ? -21.629 27.051 19.795 1 42.04 149 GLU B C 1
ATOM 2480 O O . GLU B 1 151 ? -20.809 26.979 20.718 1 42.14 149 GLU B O 1
ATOM 2486 N N . GLN B 1 152 ? -22.824 26.459 19.846 1 40.32 150 GLN B N 1
ATOM 2487 C CA . GLN B 1 152 ? -23.282 25.725 21.005 1 38.6 150 GLN B CA 1
ATOM 2488 C C . GLN B 1 152 ? -22.405 24.507 21.306 1 37.27 150 GLN B C 1
ATOM 2489 O O . GLN B 1 152 ? -22.028 23.763 20.394 1 37.28 150 GLN B O 1
ATOM 2495 N N . ILE B 1 153 ? -22.018 24.36 22.586 1 35.14 151 ILE B N 1
ATOM 2496 C CA . ILE B 1 153 ? -21.241 23.221 23.081 1 33.58 151 ILE B CA 1
ATOM 2497 C C . ILE B 1 153 ? -21.958 22.599 24.266 1 33.31 151 ILE B C 1
ATOM 2498 O O . ILE B 1 153 ? -22.813 23.244 24.89 1 33.02 151 ILE B O 1
ATOM 2503 N N . ARG B 1 154 ? -21.641 21.35 24.576 1 33.34 152 ARG B N 1
ATOM 2504 C CA . ARG B 1 154 ? -22.29 20.666 25.662 1 34.34 152 ARG B CA 1
ATOM 2505 C C . ARG B 1 154 ? -21.256 20.044 26.542 1 35.03 152 ARG B C 1
ATOM 2506 O O . ARG B 1 154 ? -20.342 19.367 26.053 1 35.12 152 ARG B O 1
ATOM 2514 N N . VAL B 1 155 ? -21.41 20.235 27.845 1 34.61 153 VAL B N 1
ATOM 2515 C CA . VAL B 1 155 ? -20.573 19.579 28.822 1 35.14 153 VAL B CA 1
ATOM 2516 C C . VAL B 1 155 ? -21.426 18.487 29.475 1 34.95 153 VAL B C 1
ATOM 2517 O O . VAL B 1 155 ? -22.55 18.746 29.92 1 35.33 153 VAL B O 1
ATOM 2521 N N . GLU B 1 156 ? -20.922 17.263 29.481 1 34.57 154 GLU B N 1
ATOM 2522 C CA . GLU B 1 156 ? -21.605 16.099 30.035 1 34.39 154 GLU B CA 1
ATOM 2523 C C . GLU B 1 156 ? -20.819 15.64 31.252 1 34.14 154 GLU B C 1
ATOM 2524 O O . GLU B 1 156 ? -19.634 15.342 31.137 1 34.76 154 GLU B O 1
ATOM 2530 N N . VAL B 1 157 ? -21.463 15.594 32.417 1 33.33 155 VAL B N 1
ATOM 2531 C CA . VAL B 1 157 ? -20.823 15.18 33.67 1 33 155 VAL B CA 1
ATOM 2532 C C . VAL B 1 157 ? -21.378 13.828 34.102 1 33.31 155 VAL B C 1
ATOM 2533 O O . VAL B 1 157 ? -22.588 13.707 34.231 1 33.14 155 VAL B O 1
ATOM 2537 N N . TRP B 1 158 ? -20.515 12.825 34.364 1 33.27 156 TRP B N 1
ATOM 2538 C CA . TRP B 1 158 ? -20.99 11.523 34.83 1 33.69 156 TRP B CA 1
ATOM 2539 C C . TRP B 1 158 ? -20.791 11.421 36.333 1 33.49 156 TRP B C 1
ATOM 2540 O O . TRP B 1 158 ? -19.684 11.647 36.833 1 33.71 156 TRP B O 1
ATOM 2551 N N . LEU B 1 159 ? -21.87 11.118 37.055 1 32.68 157 LEU B N 1
ATOM 2552 C CA . LEU B 1 159 ? -21.829 10.996 38.507 1 33.38 157 LEU B CA 1
ATOM 2553 C C . LEU B 1 159 ? -21.854 9.52 38.863 1 33.59 157 LEU B C 1
ATOM 2554 O O . LEU B 1 159 ? -22.61 8.747 38.258 1 32.41 157 LEU B O 1
ATOM 2559 N N . SER B 1 160 ? -21.062 9.123 39.866 1 34.28 158 SER B N 1
ATOM 2560 C CA . SER B 1 160 ? -21.05 7.722 40.296 1 35.54 158 SER B CA 1
ATOM 2561 C C . SER B 1 160 ? -22.28 7.342 41.129 1 36.15 158 SER B C 1
ATOM 2562 O O . SER B 1 160 ? -22.651 6.17 41.185 1 36.7 158 SER B O 1
ATOM 2565 N N . ASP B 1 161 ? -22.948 8.335 41.735 1 35.98 159 ASP B N 1
ATOM 2566 C CA . ASP B 1 161 ? -24.14 8.104 42.531 1 36.27 159 ASP B CA 1
ATOM 2567 C C . ASP B 1 161 ? -25.286 8.988 42.041 1 37.08 159 ASP B C 1
ATOM 2568 O O . ASP B 1 161 ? -25.268 10.203 42.237 1 36.94 159 ASP B O 1
ATOM 2573 N N . SER B 1 162 ? -26.299 8.362 41.431 1 37.59 160 SER B N 1
ATOM 2574 C CA . SER B 1 162 ? -27.467 9.041 40.899 1 39.03 160 SER B CA 1
ATOM 2575 C C . SER B 1 162 ? -28.329 9.696 41.969 1 40.33 160 SER B C 1
ATOM 2576 O O . SER B 1 162 ? -29.052 10.639 41.653 1 40.99 160 SER B O 1
ATOM 2579 N N . THR B 1 163 ? -28.265 9.218 43.221 1 40.39 161 THR B N 1
ATOM 2580 C CA . THR B 1 163 ? -29.039 9.831 44.303 1 41.15 161 THR B CA 1
ATOM 2581 C C . THR B 1 163 ? -28.508 11.215 44.706 1 42.18 161 THR B C 1
ATOM 2582 O O . THR B 1 163 ? -29.157 11.918 45.475 1 43.02 161 THR B O 1
ATOM 2586 N N . ARG B 1 164 ? -27.328 11.588 44.224 1 42.08 162 ARG B N 1
ATOM 2587 C CA . ARG B 1 164 ? -26.775 12.912 44.469 1 42.2 162 ARG B CA 1
ATOM 2588 C C . ARG B 1 164 ? -26.942 13.853 43.25 1 41.08 162 ARG B C 1
ATOM 2589 O O . ARG B 1 164 ? -26.463 14.98 43.28 1 40.4 162 ARG B O 1
ATOM 2597 N N . SER B 1 165 ? -27.68 13.409 42.213 1 40.61 163 SER B N 1
ATOM 2598 C CA . SER B 1 165 ? -27.922 14.178 41.004 1 40.48 163 SER B CA 1
ATOM 2599 C C . SER B 1 165 ? -28.539 15.538 41.279 1 40.83 163 SER B C 1
ATOM 2600 O O . SER B 1 165 ? -28.011 16.524 40.782 1 41.5 163 SER B O 1
ATOM 2603 N N . HIS B 1 166 ? -29.635 15.613 42.063 1 40.32 164 HIS B N 1
ATOM 2604 C CA A HIS B 1 166 ? -30.278 16.898 42.348 0.5 40.47 164 HIS B CA 1
ATOM 2605 C CA B HIS B 1 166 ? -30.286 16.895 42.354 0.4 40.66 164 HIS B CA 1
ATOM 2606 C C . HIS B 1 166 ? -29.353 17.868 43.09 1 40.7 164 HIS B C 1
ATOM 2607 O O . HIS B 1 166 ? -29.288 19.053 42.73 1 41.23 164 HIS B O 1
ATOM 2620 N N . ALA B 1 167 ? -28.625 17.374 44.12 1 39.59 165 ALA B N 1
ATOM 2621 C CA . ALA B 1 167 ? -27.724 18.253 44.866 1 39.46 165 ALA B CA 1
ATOM 2622 C C . ALA B 1 167 ? -26.585 18.808 44.002 1 38.66 165 ALA B C 1
ATOM 2623 O O . ALA B 1 167 ? -26.242 19.979 44.125 1 38.79 165 ALA B O 1
ATOM 2625 N N . VAL B 1 168 ? -26.02 17.979 43.117 1 37.81 166 VAL B N 1
ATOM 2626 C CA . VAL B 1 168 ? -24.948 18.418 42.232 1 37.79 166 VAL B CA 1
ATOM 2627 C C . VAL B 1 168 ? -25.496 19.403 41.196 1 38.13 166 VAL B C 1
ATOM 2628 O O . VAL B 1 168 ? -24.867 20.432 40.941 1 37.98 166 VAL B O 1
ATOM 2632 N N . ALA B 1 169 ? -26.686 19.114 40.634 1 38.25 167 ALA B N 1
ATOM 2633 C CA . ALA B 1 169 ? -27.329 19.989 39.652 1 39.75 167 ALA B CA 1
ATOM 2634 C C . ALA B 1 169 ? -27.641 21.36 40.25 1 40.9 167 ALA B C 1
ATOM 2635 O O . ALA B 1 169 ? -27.465 22.374 39.578 1 40.95 167 ALA B O 1
ATOM 2637 N N . GLU B 1 170 ? -28.119 21.397 41.503 1 41.57 168 GLU B N 1
ATOM 2638 C CA . GLU B 1 170 ? -28.42 22.666 42.158 1 42.79 168 GLU B CA 1
ATOM 2639 C C . GLU B 1 170 ? -27.136 23.416 42.516 1 43.23 168 GLU B C 1
ATOM 2640 O O . GLU B 1 170 ? -27.087 24.639 42.393 1 43.43 168 GLU B O 1
ATOM 2646 N N . PHE B 1 171 ? -26.073 22.688 42.88 1 43.18 169 PHE B N 1
ATOM 2647 C CA . PHE B 1 171 ? -24.787 23.306 43.172 1 44.17 169 PHE B CA 1
ATOM 2648 C C . PHE B 1 171 ? -24.236 24.003 41.917 1 43.52 169 PHE B C 1
ATOM 2649 O O . PHE B 1 171 ? -23.765 25.14 42.004 1 44.11 169 PHE B O 1
ATOM 2657 N N . LEU B 1 172 ? -24.326 23.331 40.761 1 42.08 170 LEU B N 1
ATOM 2658 C CA . LEU B 1 172 ? -23.869 23.893 39.499 1 42.21 170 LEU B CA 1
ATOM 2659 C C . LEU B 1 172 ? -24.715 25.098 39.104 1 42.23 170 LEU B C 1
ATOM 2660 O O . LEU B 1 172 ? -24.162 26.096 38.66 1 42.79 170 LEU B O 1
ATOM 2665 N N . ALA B 1 173 ? -26.035 25.029 39.294 1 42.03 171 ALA B N 1
ATOM 2666 C CA . ALA B 1 173 ? -26.916 26.155 38.964 1 42.26 171 ALA B CA 1
ATOM 2667 C C . ALA B 1 173 ? -26.623 27.38 39.811 1 42.15 171 ALA B C 1
ATOM 2668 O O . ALA B 1 173 ? -26.668 28.498 39.302 1 41.93 171 ALA B O 1
ATOM 2670 N N . GLU B 1 174 ? -26.301 27.17 41.088 1 42.17 172 GLU B N 1
ATOM 2671 C CA . GLU B 1 174 ? -25.964 28.279 41.98 1 43.23 172 GLU B CA 1
ATOM 2672 C C . GLU B 1 174 ? -24.606 28.899 41.587 1 43.32 172 GLU B C 1
ATOM 2673 O O . GLU B 1 174 ? -24.455 30.118 41.599 1 43.7 172 GLU B O 1
ATOM 2679 N N . ALA B 1 175 ? -23.66 28.071 41.145 1 42.68 173 ALA B N 1
ATOM 2680 C CA . ALA B 1 175 ? -22.346 28.548 40.729 1 42.7 173 ALA B CA 1
ATOM 2681 C C . ALA B 1 175 ? -22.381 29.315 39.389 1 43.21 173 ALA B C 1
ATOM 2682 O O . ALA B 1 175 ? -21.64 30.289 39.233 1 44.32 173 ALA B O 1
ATOM 2684 N N . MET B 1 176 ? -23.252 28.907 38.445 1 41.94 174 MET B N 1
ATOM 2685 C CA . MET B 1 176 ? -23.396 29.584 37.152 1 41.53 174 MET B CA 1
ATOM 2686 C C . MET B 1 176 ? -24.055 30.956 37.337 1 42.36 174 MET B C 1
ATOM 2687 O O . MET B 1 176 ? -23.643 31.93 36.699 1 42.21 174 MET B O 1
ATOM 2692 N N . ARG B 1 177 ? -25.045 31.046 38.237 1 43.22 175 ARG B N 1
ATOM 2693 C CA . ARG B 1 177 ? -25.665 32.329 38.546 1 45.29 175 ARG B CA 1
ATOM 2694 C C . ARG B 1 177 ? -24.635 33.255 39.215 1 47.14 175 ARG B C 1
ATOM 2695 O O . ARG B 1 177 ? -24.543 34.425 38.858 1 47.83 175 ARG B O 1
ATOM 2703 N N . ALA B 1 178 ? -23.85 32.73 40.164 1 47.58 176 ALA B N 1
ATOM 2704 C CA . ALA B 1 178 ? -22.842 33.532 40.858 1 48.26 176 ALA B CA 1
ATOM 2705 C C . ALA B 1 178 ? -21.725 34.015 39.922 1 48.68 176 ALA B C 1
ATOM 2706 O O . ALA B 1 178 ? -21.138 35.055 40.175 1 48.67 176 ALA B O 1
ATOM 2708 N N . LYS B 1 179 ? -21.432 33.265 38.852 1 48.96 177 LYS B N 1
ATOM 2709 C CA . LYS B 1 179 ? -20.387 33.605 37.875 1 49.33 177 LYS B CA 1
ATOM 2710 C C . LYS B 1 179 ? -20.716 34.82 36.996 1 49.41 177 LYS B C 1
ATOM 2711 O O . LYS B 1 179 ? -19.809 35.401 36.4 1 50.43 177 LYS B O 1
ATOM 2717 N N . GLY B 1 180 ? -21.989 35.174 36.887 1 48.2 178 GLY B N 1
ATOM 2718 C CA . GLY B 1 180 ? -22.396 36.263 36.011 1 47.89 178 GLY B CA 1
ATOM 2719 C C . GLY B 1 180 ? -22.554 35.787 34.575 1 47.06 178 GLY B C 1
ATOM 2720 O O . GLY B 1 180 ? -21.761 36.155 33.707 1 47.98 178 GLY B O 1
ATOM 2721 N N . LEU B 1 181 ? -23.563 34.93 34.322 1 44.83 179 LEU B N 1
ATOM 2722 C CA . LEU B 1 181 ? -23.863 34.354 33.007 1 43.01 179 LEU B CA 1
ATOM 2723 C C . LEU B 1 181 ? -25.333 34.644 32.613 1 41.51 179 LEU B C 1
ATOM 2724 O O . LEU B 1 181 ? -26.211 34.516 33.464 1 41.11 179 LEU B O 1
ATOM 2729 N N . ALA B 1 182 ? -25.61 35.029 31.346 1 40.52 180 ALA B N 1
ATOM 2730 C CA . ALA B 1 182 ? -26.989 35.344 30.932 1 40.22 180 ALA B CA 1
ATOM 2731 C C . ALA B 1 182 ? -27.89 34.115 31.006 1 39.17 180 ALA B C 1
ATOM 2732 O O . ALA B 1 182 ? -27.502 33.062 30.526 1 39.45 180 ALA B O 1
ATOM 2734 N N . ALA B 1 183 ? -29.066 34.258 31.598 1 37.87 181 ALA B N 1
ATOM 2735 C CA . ALA B 1 183 ? -30.055 33.191 31.786 1 38.18 181 ALA B CA 1
ATOM 2736 C C . ALA B 1 183 ? -30.49 32.508 30.475 1 37.87 181 ALA B C 1
ATOM 2737 O O . ALA B 1 183 ? -30.737 31.303 30.459 1 38.41 181 ALA B O 1
ATOM 2739 N N . ASN B 1 184 ? -30.565 33.278 29.382 1 37.16 182 ASN B N 1
ATOM 2740 C CA . ASN B 1 184 ? -30.948 32.753 28.072 1 36.93 182 ASN B CA 1
ATOM 2741 C C . ASN B 1 184 ? -29.812 32.034 27.344 1 36.77 182 ASN B C 1
ATOM 2742 O O . ASN B 1 184 ? -30.026 31.586 26.224 1 37.11 182 ASN B O 1
ATOM 2747 N N . SER B 1 185 ? -28.602 32.007 27.907 1 36.04 183 SER B N 1
ATOM 2748 C CA . SER B 1 185 ? -27.44 31.482 27.211 1 36.42 183 SER B CA 1
ATOM 2749 C C . SER B 1 185 ? -26.997 30.081 27.624 1 36.25 183 SER B C 1
ATOM 2750 O O . SER B 1 185 ? -26.014 29.576 27.071 1 36.59 183 SER B O 1
ATOM 2753 N N . TYR B 1 186 ? -27.678 29.468 28.596 1 35.44 184 TYR B N 1
ATOM 2754 C CA . TYR B 1 186 ? -27.307 28.128 29.039 1 35.77 184 TYR B CA 1
ATOM 2755 C C . TYR B 1 186 ? -28.461 27.394 29.704 1 36.09 184 TYR B C 1
ATOM 2756 O O . TYR B 1 186 ? -29.396 28.036 30.172 1 36.58 184 TYR B O 1
ATOM 2765 N N . ASN B 1 187 ? -28.364 26.062 29.788 1 35.66 185 ASN B N 1
ATOM 2766 C CA . ASN B 1 187 ? -29.345 25.258 30.489 1 35.68 185 ASN B CA 1
ATOM 2767 C C . ASN B 1 187 ? -28.724 24.009 31.126 1 34.34 185 ASN B C 1
ATOM 2768 O O . ASN B 1 187 ? -27.738 23.457 30.624 1 33.34 185 ASN B O 1
ATOM 2773 N N . ILE B 1 188 ? -29.318 23.56 32.242 1 33.62 186 ILE B N 1
ATOM 2774 C CA . ILE B 1 188 ? -28.843 22.379 32.958 1 34.21 186 ILE B CA 1
ATOM 2775 C C . ILE B 1 188 ? -29.952 21.328 32.975 1 35.35 186 ILE B C 1
ATOM 2776 O O . ILE B 1 188 ? -31.102 21.655 33.268 1 35.65 186 ILE B O 1
ATOM 2781 N N . ALA B 1 189 ? -29.616 20.084 32.64 1 35.44 187 ALA B N 1
ATOM 2782 C CA . ALA B 1 189 ? -30.585 18.995 32.618 1 35.82 187 ALA B CA 1
ATOM 2783 C C . ALA B 1 189 ? -30.008 17.735 33.278 1 35.95 187 ALA B C 1
ATOM 2784 O O . ALA B 1 189 ? -28.817 17.48 33.19 1 35.7 187 ALA B O 1
ATOM 2786 N N . GLU B 1 190 ? -30.852 16.958 33.935 1 36.07 188 GLU B N 1
ATOM 2787 C CA . GLU B 1 190 ? -30.447 15.696 34.55 1 36.99 188 GLU B CA 1
ATOM 2788 C C . GLU B 1 190 ? -31.015 14.57 33.706 1 37.71 188 GLU B C 1
ATOM 2789 O O . GLU B 1 190 ? -32.169 14.641 33.282 1 37.53 188 GLU B O 1
ATOM 2795 N N . ALA B 1 191 ? -30.224 13.521 33.475 1 38.53 189 ALA B N 1
ATOM 2796 C CA . ALA B 1 191 ? -30.687 12.385 32.683 1 39.62 189 ALA B CA 1
ATOM 2797 C C . ALA B 1 191 ? -29.987 11.09 33.07 1 41.33 189 ALA B C 1
ATOM 2798 O O . ALA B 1 191 ? -28.881 11.111 33.617 1 42.23 189 ALA B O 1
ATOM 2800 N N . SER B 1 192 ? -30.619 9.958 32.774 1 41.85 190 SER B N 1
ATOM 2801 C CA . SER B 1 192 ? -29.997 8.667 32.983 1 43.38 190 SER B CA 1
ATOM 2802 C C . SER B 1 192 ? -28.946 8.457 31.852 1 44.14 190 SER B C 1
ATOM 2803 O O . SER B 1 192 ? -28.926 9.218 30.877 1 43.73 190 SER B O 1
ATOM 2806 N N . PHE B 1 193 ? -28.062 7.46 31.996 1 45.2 191 PHE B N 1
ATOM 2807 C CA . PHE B 1 193 ? -27.055 7.18 30.972 1 47.01 191 PHE B CA 1
ATOM 2808 C C . PHE B 1 193 ? -27.742 6.732 29.681 1 49.88 191 PHE B C 1
ATOM 2809 O O . PHE B 1 193 ? -28.748 6.024 29.746 1 50.13 191 PHE B O 1
ATOM 2817 N N . ASP B 1 194 ? -27.224 7.134 28.523 1 51.76 192 ASP B N 1
ATOM 2818 C CA . ASP B 1 194 ? -27.827 6.765 27.237 1 54.24 192 ASP B CA 1
ATOM 2819 C C . ASP B 1 194 ? -27.963 5.243 27.008 1 55.9 192 ASP B C 1
ATOM 2820 O O . ASP B 1 194 ? -27.692 4.433 27.904 1 56.69 192 ASP B O 1
#

Radius of gyration: 22.63 Å; Cα contacts (8 Å, |Δi|>4): 733; chains: 2; bounding box: 40×44×73 Å